Protein AF-A0A8T4YUZ5-F1 (afdb_monomer_lite)

Radius of gyration: 29.68 Å; chains: 1; bounding box: 62×57×92 Å

Foldseek 3Di:
DLVLCQQLQDQLFLNVQVLVVLLLVLQVCLVVVDPPVSVVSNVVSVVSVVVSNVSNLVSVLCCCVPPNADDDPVCPPDDDDDPVVVVVVVVVSVVRNCCSLCVVVCCVPPVQVVCCVPPVDGFDADPQGTDDPVDTDRSNVVNCVVVVVVVVVVVCVVVVPPPPPPPPPPPPQDPPVPPPDDDPDDSVVPDPDSCVSCVVVCVVCVVVVVCVVVVNCVVVVVVVVVVVVVVVVVVVVLPPVDPVSVVVVVVVVVVVVVVVVVD

Secondary structure (DSSP, 8-state):
-HHHHHHHT-TTSHHHHHHHHHHHHHHHHHHHH-TTHHHHHHHHHHHHHHHHHHHHHHHHHHHHHHHSSPPPGGGTTPPPPPHHHHHHHHHHHHHHHHHHH-HHHHIIIIIHHHHHHHH-PPPEEETTEEE-SS-EE-HHHHHHHHHHHHHHHHHHHHHH--------S-TT----TT--STTS--TTTSS--HHHHHHHHHHHTHHHHHHHHTTTTHHHHHHHHHHHHHHHHHHHHH----HHHHHHHHHHHHHHHHHHHH-

Sequence (263 aa):
FIGSFSLAGVPPFNGFASKLIIYEASLEKGVAVGWPMGGIYVLYCILAMFGSAVSLATMMKVMNSAFFGRLPDRLGTVKDVPATMYTPLLALSVACIILGVAPQLAIDHFVGPAAQIVVGGAIQTTIFGVVTSIGFYQATMIATLIFMPLILGVVIYQKVGMWRASTAEPKYGVFVGGEIERPYVDIGEVKADMRSFTFAAAQMFDRYYQFMWRGGLDRIYRRLASCFAAATGHVRRAHIGVINIYSVWVVLGAVILMILAVI

pLDDT: mean 83.83, std 11.87, range [46.19, 95.94]

Structure (mmCIF, N/CA/C/O backbone):
data_AF-A0A8T4YUZ5-F1
#
_entry.id   AF-A0A8T4YUZ5-F1
#
loop_
_atom_site.group_PDB
_atom_site.id
_atom_site.type_symbol
_atom_site.label_atom_id
_atom_site.label_alt_id
_atom_site.label_comp_id
_atom_site.label_asym_id
_atom_site.label_entity_id
_atom_site.label_seq_id
_atom_site.pdbx_PDB_ins_code
_atom_site.Cartn_x
_atom_site.Cartn_y
_atom_site.Cartn_z
_atom_site.occupancy
_atom_site.B_iso_or_equiv
_atom_site.auth_seq_id
_atom_site.auth_comp_id
_atom_site.auth_asym_id
_atom_site.auth_atom_id
_atom_site.pdbx_PDB_model_num
ATOM 1 N N . PHE A 1 1 ? -13.415 1.157 6.086 1.00 88.06 1 PHE A N 1
ATOM 2 C CA . PHE A 1 1 ? -12.397 1.061 7.155 1.00 88.06 1 PHE A CA 1
ATOM 3 C C . PHE A 1 1 ? -11.331 0.012 6.860 1.00 88.06 1 PHE A C 1
ATOM 5 O O . PHE A 1 1 ? -10.198 0.415 6.652 1.00 88.06 1 PHE A O 1
ATOM 12 N N . ILE A 1 2 ? -11.661 -1.287 6.759 1.00 92.56 2 ILE A N 1
ATOM 13 C CA . ILE A 1 2 ? -10.668 -2.362 6.518 1.00 92.56 2 ILE A CA 1
ATOM 14 C C . ILE A 1 2 ? -9.775 -2.080 5.299 1.00 92.56 2 ILE A C 1
ATOM 16 O O . ILE A 1 2 ? -8.556 -2.075 5.429 1.00 92.56 2 ILE A O 1
ATOM 20 N N . GLY A 1 3 ? -10.363 -1.741 4.146 1.00 91.19 3 GLY A N 1
ATOM 21 C CA . GLY A 1 3 ? -9.589 -1.381 2.949 1.00 91.19 3 GLY A CA 1
ATOM 22 C C . GLY A 1 3 ? -8.666 -0.170 3.150 1.00 91.19 3 GLY A C 1
ATOM 23 O O . GLY A 1 3 ? -7.524 -0.184 2.705 1.00 91.19 3 GLY A O 1
ATOM 24 N N . SER A 1 4 ? -9.116 0.850 3.884 1.00 92.00 4 SER A N 1
ATOM 25 C CA . SER A 1 4 ? -8.303 2.032 4.198 1.00 92.00 4 SER A CA 1
ATOM 26 C C . SER A 1 4 ? -7.120 1.689 5.108 1.00 92.00 4 SER A C 1
ATOM 28 O O . SER A 1 4 ? -6.025 2.191 4.882 1.00 92.00 4 SER A O 1
ATOM 30 N N . PHE A 1 5 ? -7.306 0.807 6.098 1.00 92.12 5 PHE A N 1
ATOM 31 C CA . PHE A 1 5 ? -6.223 0.339 6.972 1.00 92.12 5 PHE A CA 1
ATOM 32 C C . PHE A 1 5 ? -5.251 -0.605 6.262 1.00 92.12 5 PHE A C 1
ATOM 34 O O . PHE A 1 5 ? -4.043 -0.511 6.478 1.00 92.12 5 PHE A O 1
ATOM 41 N N . SER A 1 6 ? -5.759 -1.457 5.371 1.00 94.19 6 SER A N 1
ATOM 42 C CA . SER A 1 6 ? -4.939 -2.257 4.464 1.00 94.19 6 SER A CA 1
ATOM 43 C C . SER A 1 6 ? -4.054 -1.355 3.599 1.00 94.19 6 SER A C 1
ATOM 45 O O . SER A 1 6 ? -2.835 -1.493 3.636 1.00 94.19 6 SER A O 1
ATOM 47 N N . LEU A 1 7 ? -4.622 -0.348 2.926 1.00 92.88 7 LEU A N 1
ATOM 48 C CA . LEU A 1 7 ? -3.854 0.558 2.069 1.00 92.88 7 LEU A CA 1
ATOM 49 C C . LEU A 1 7 ? -2.883 1.460 2.852 1.00 92.88 7 LEU A C 1
ATOM 51 O O . LEU A 1 7 ? -1.749 1.691 2.421 1.00 92.88 7 LEU A O 1
ATOM 55 N N . ALA A 1 8 ? -3.296 1.954 4.023 1.00 91.44 8 ALA A N 1
ATOM 56 C CA . ALA A 1 8 ? -2.421 2.706 4.921 1.00 91.44 8 ALA A CA 1
ATOM 57 C C . ALA A 1 8 ? -1.240 1.847 5.408 1.00 91.44 8 ALA A C 1
ATOM 59 O O . ALA A 1 8 ? -0.140 2.366 5.581 1.00 91.44 8 ALA A O 1
ATOM 60 N N . GLY A 1 9 ? -1.419 0.527 5.499 1.00 88.56 9 GLY A N 1
ATOM 61 C CA . GLY A 1 9 ? -0.404 -0.413 5.959 1.00 88.56 9 GLY A CA 1
ATOM 62 C C . GLY A 1 9 ? -0.365 -0.478 7.479 1.00 88.56 9 GLY A C 1
ATOM 63 O O . GLY A 1 9 ? 0.655 -0.175 8.080 1.00 88.56 9 GLY A O 1
ATOM 64 N N . VAL A 1 10 ? -1.482 -0.840 8.109 1.00 90.69 10 VAL A N 1
ATOM 65 C CA . VAL A 1 10 ? -1.529 -1.097 9.558 1.00 90.69 10 VAL A CA 1
ATOM 66 C C . VAL A 1 10 ? -1.158 -2.574 9.817 1.00 90.69 10 VAL A C 1
ATOM 68 O O . VAL A 1 10 ? -1.639 -3.430 9.069 1.00 90.69 10 VAL A O 1
ATOM 71 N N . PRO A 1 11 ? -0.354 -2.909 10.852 1.00 84.56 11 PRO A N 1
ATOM 72 C CA . PRO A 1 11 ? 0.251 -4.237 11.045 1.00 84.56 11 PRO A CA 1
ATOM 73 C C . PRO A 1 11 ? -0.621 -5.508 10.972 1.00 84.56 11 PRO A C 1
ATOM 75 O O . PRO A 1 11 ? -0.062 -6.532 10.594 1.00 84.56 11 PRO A O 1
ATOM 78 N N . PRO A 1 12 ? -1.937 -5.520 11.279 1.00 89.94 12 PRO A N 1
ATOM 79 C CA . PRO A 1 12 ? -2.760 -6.721 11.125 1.00 89.94 12 PRO A CA 1
ATOM 80 C C . PRO A 1 12 ? -3.356 -6.897 9.714 1.00 89.94 12 PRO A C 1
ATOM 82 O O . PRO A 1 12 ? -4.127 -7.829 9.494 1.00 89.94 12 PRO A O 1
ATOM 85 N N . PHE A 1 13 ? -3.050 -6.011 8.758 1.00 93.88 13 PHE A N 1
ATOM 86 C CA . PHE A 1 13 ? -3.571 -6.069 7.389 1.00 93.88 13 PHE A CA 1
ATOM 87 C C . PHE A 1 13 ? -2.465 -6.337 6.363 1.00 93.88 13 PHE A C 1
ATOM 89 O O . PHE A 1 13 ? -1.322 -5.908 6.512 1.00 93.88 13 PHE A O 1
ATOM 96 N N . ASN A 1 14 ? -2.839 -6.987 5.260 1.00 93.44 14 ASN A N 1
ATOM 97 C CA . ASN A 1 14 ? -1.933 -7.406 4.182 1.00 93.44 14 ASN A CA 1
ATOM 98 C C . ASN A 1 14 ? -1.032 -6.297 3.595 1.00 93.44 14 ASN A C 1
ATOM 100 O O . ASN A 1 14 ? 0.102 -6.566 3.189 1.00 93.44 14 ASN A O 1
ATOM 104 N N . GLY A 1 15 ? -1.500 -5.047 3.548 1.00 91.50 15 GLY A N 1
ATOM 105 C CA . GLY A 1 15 ? -0.714 -3.943 3.001 1.00 91.50 15 GLY A CA 1
ATOM 106 C C . GLY A 1 15 ? 0.483 -3.543 3.866 1.00 91.50 15 GLY A C 1
ATOM 107 O O . GLY A 1 15 ? 1.436 -2.982 3.330 1.00 91.50 15 GLY A O 1
ATOM 108 N N . PHE A 1 16 ? 0.495 -3.865 5.167 1.00 92.31 16 PHE A N 1
ATOM 109 C CA . PHE A 1 16 ? 1.689 -3.676 5.995 1.00 92.31 16 PHE A CA 1
ATOM 110 C C . PHE A 1 16 ? 2.780 -4.681 5.627 1.00 92.31 16 PHE A C 1
ATOM 112 O O . PHE A 1 16 ? 3.892 -4.269 5.306 1.00 92.31 16 PHE A O 1
ATOM 119 N N . ALA A 1 17 ? 2.439 -5.975 5.584 1.00 90.75 17 ALA A N 1
ATOM 120 C CA . ALA A 1 17 ? 3.370 -7.036 5.201 1.00 90.75 17 ALA A CA 1
ATOM 121 C C . ALA A 1 17 ? 3.988 -6.772 3.817 1.00 90.75 17 ALA A C 1
ATOM 123 O O . ALA A 1 17 ? 5.198 -6.866 3.642 1.00 90.75 17 ALA A O 1
ATOM 124 N N . SER A 1 18 ? 3.167 -6.338 2.855 1.00 91.19 18 SER A N 1
ATOM 125 C CA . SER A 1 18 ? 3.625 -6.021 1.495 1.00 91.19 18 SER A CA 1
ATOM 126 C C . SER A 1 18 ? 4.649 -4.879 1.469 1.00 91.19 18 SER A C 1
ATOM 128 O O . SER A 1 18 ? 5.680 -4.983 0.809 1.00 91.19 18 SER A O 1
ATOM 130 N N . LYS A 1 19 ? 4.394 -3.786 2.201 1.00 92.62 19 LYS A N 1
ATOM 131 C CA . LYS A 1 19 ? 5.320 -2.643 2.273 1.00 92.62 19 LYS A CA 1
ATOM 132 C C . LYS A 1 19 ? 6.607 -2.996 3.011 1.00 92.62 19 LYS A C 1
ATOM 134 O O . LYS A 1 19 ? 7.675 -2.578 2.581 1.00 92.62 19 LYS A O 1
ATOM 139 N N . LEU A 1 20 ? 6.504 -3.776 4.085 1.00 91.25 20 LEU A N 1
ATOM 140 C CA . LEU A 1 20 ? 7.653 -4.221 4.868 1.00 91.25 20 LEU A CA 1
ATOM 141 C C . LEU A 1 20 ? 8.607 -5.063 4.013 1.00 91.25 20 LEU A C 1
ATOM 143 O O . LEU A 1 20 ? 9.794 -4.755 3.971 1.00 91.25 20 LEU A O 1
ATOM 147 N N . ILE A 1 21 ? 8.085 -6.021 3.239 1.00 89.62 21 ILE A N 1
ATOM 148 C CA . ILE A 1 21 ? 8.894 -6.825 2.307 1.00 89.62 21 ILE A CA 1
ATOM 149 C C . ILE A 1 21 ? 9.588 -5.936 1.264 1.00 89.62 21 ILE A C 1
ATOM 151 O O . ILE A 1 21 ? 10.750 -6.164 0.940 1.00 89.62 21 ILE A O 1
ATOM 155 N N . ILE A 1 22 ? 8.920 -4.890 0.759 1.00 91.25 22 ILE A N 1
ATOM 156 C CA . ILE A 1 22 ? 9.538 -3.936 -0.179 1.00 91.25 22 ILE A CA 1
ATOM 157 C C . ILE A 1 22 ? 10.696 -3.177 0.486 1.00 91.25 22 ILE A C 1
ATOM 159 O O . ILE A 1 22 ? 11.738 -2.985 -0.147 1.00 91.25 22 ILE A O 1
ATOM 163 N N . TYR A 1 23 ? 10.539 -2.741 1.738 1.00 92.19 23 TYR A N 1
ATOM 164 C CA . TYR A 1 23 ? 11.602 -2.048 2.472 1.00 92.19 23 TYR A CA 1
ATOM 165 C C . TYR A 1 23 ? 12.796 -2.966 2.719 1.00 92.19 23 TYR A C 1
ATOM 167 O O . TYR A 1 23 ? 13.925 -2.590 2.412 1.00 92.19 23 TYR A O 1
ATOM 175 N N . GLU A 1 24 ? 12.545 -4.185 3.194 1.00 90.06 24 GLU A N 1
ATOM 176 C CA . GLU A 1 24 ? 13.592 -5.176 3.441 1.00 90.06 24 GLU A CA 1
ATOM 177 C C . GLU A 1 24 ? 14.330 -5.538 2.151 1.00 90.06 24 GLU A C 1
ATOM 179 O O . GLU A 1 24 ? 15.553 -5.461 2.119 1.00 90.06 24 GLU A O 1
ATOM 184 N N . ALA A 1 25 ? 13.617 -5.799 1.051 1.00 89.19 25 ALA A N 1
ATOM 185 C CA . ALA A 1 25 ? 14.237 -6.090 -0.243 1.00 89.19 25 ALA A CA 1
ATOM 186 C C . ALA A 1 25 ? 15.096 -4.924 -0.768 1.00 89.19 25 ALA A C 1
ATOM 188 O O . ALA A 1 25 ? 16.167 -5.135 -1.343 1.00 89.19 25 ALA A O 1
ATOM 189 N N . SER A 1 26 ? 14.644 -3.682 -0.561 1.00 90.69 26 SER A N 1
ATOM 190 C CA . SER A 1 26 ? 15.390 -2.483 -0.962 1.00 90.69 26 SER A CA 1
ATOM 191 C C . SER A 1 26 ? 16.671 -2.330 -0.143 1.00 90.69 26 SER A C 1
ATOM 193 O O . SER A 1 26 ? 17.734 -2.054 -0.696 1.00 90.69 26 SER A O 1
ATOM 195 N N . LEU A 1 27 ? 16.593 -2.548 1.170 1.00 90.88 27 LEU A N 1
ATOM 196 C CA . LEU A 1 27 ? 17.754 -2.488 2.054 1.00 90.88 27 LEU A CA 1
ATOM 197 C C . LEU A 1 27 ? 18.728 -3.640 1.791 1.00 90.88 27 LEU A C 1
ATOM 199 O O . LEU A 1 27 ? 19.931 -3.405 1.753 1.00 90.88 27 LEU A O 1
ATOM 203 N N . GLU A 1 28 ? 18.232 -4.849 1.524 1.00 89.19 28 GLU A N 1
ATOM 204 C CA . GLU A 1 28 ? 19.052 -6.028 1.218 1.00 89.19 28 GLU A CA 1
ATOM 205 C C . GLU A 1 28 ? 19.894 -5.800 -0.027 1.00 89.19 28 GLU A C 1
ATOM 207 O O . GLU A 1 28 ? 21.112 -5.981 -0.003 1.00 89.19 28 GLU A O 1
ATOM 212 N N . LYS A 1 29 ? 19.270 -5.310 -1.102 1.00 88.06 29 LYS A N 1
ATOM 213 C CA . LYS A 1 29 ? 19.999 -4.939 -2.317 1.00 88.06 29 LYS A CA 1
ATOM 214 C C . LYS A 1 29 ? 20.932 -3.755 -2.088 1.00 88.06 29 LYS A C 1
ATOM 216 O O . LYS A 1 29 ? 22.042 -3.762 -2.615 1.00 88.06 29 LYS A O 1
ATOM 221 N N . GLY A 1 30 ? 20.526 -2.778 -1.279 1.00 88.88 30 GLY A N 1
ATOM 222 C CA . GLY A 1 30 ? 21.373 -1.644 -0.911 1.00 88.88 30 GLY A CA 1
ATOM 223 C C . GLY A 1 30 ? 22.670 -2.065 -0.219 1.00 88.88 30 GLY A C 1
ATOM 224 O O . GLY A 1 30 ? 23.744 -1.602 -0.600 1.00 88.88 30 GLY A O 1
ATOM 225 N N . VAL A 1 31 ? 22.582 -2.979 0.748 1.00 87.19 31 VAL A N 1
ATOM 226 C CA . VAL A 1 31 ? 23.741 -3.507 1.482 1.00 87.19 31 VAL A CA 1
ATOM 227 C C . VAL A 1 31 ? 24.579 -4.435 0.602 1.00 87.19 31 VAL A C 1
ATOM 229 O O . VAL A 1 31 ? 25.799 -4.302 0.581 1.00 87.19 31 VAL A O 1
ATOM 232 N N . ALA A 1 32 ? 23.947 -5.330 -0.165 1.00 86.88 32 ALA A N 1
ATOM 233 C CA . ALA A 1 32 ? 24.651 -6.308 -0.996 1.00 86.88 32 ALA A CA 1
ATOM 234 C C . ALA A 1 32 ? 25.486 -5.672 -2.121 1.00 86.88 32 ALA A C 1
ATOM 236 O O . ALA A 1 32 ? 26.544 -6.188 -2.471 1.00 86.88 32 ALA A O 1
ATOM 237 N N . VAL A 1 33 ? 25.013 -4.565 -2.703 1.00 87.12 33 VAL A N 1
ATOM 238 C CA . VAL A 1 33 ? 25.692 -3.891 -3.823 1.00 87.12 33 VAL A CA 1
ATOM 239 C C . VAL A 1 33 ? 26.819 -2.959 -3.344 1.00 87.12 33 VAL A C 1
ATOM 241 O O . VAL A 1 33 ? 27.756 -2.699 -4.097 1.00 87.12 33 VAL A O 1
ATOM 244 N N . GLY A 1 34 ? 26.766 -2.471 -2.099 1.00 83.00 34 GLY A N 1
ATOM 245 C CA . GLY A 1 34 ? 27.770 -1.557 -1.545 1.00 83.00 34 GLY A CA 1
ATOM 246 C C . GLY A 1 34 ? 27.753 -0.148 -2.162 1.00 83.00 34 GLY A C 1
ATOM 247 O O . GLY A 1 34 ? 26.989 0.165 -3.079 1.00 83.00 34 GLY A O 1
ATOM 248 N N . TRP A 1 35 ? 28.579 0.760 -1.635 1.00 76.69 35 TRP A N 1
ATOM 249 C CA . TRP A 1 35 ? 28.674 2.137 -2.143 1.00 76.69 35 TRP A CA 1
ATOM 250 C C . TRP A 1 35 ? 29.391 2.173 -3.507 1.00 76.69 35 TRP A C 1
ATOM 252 O O . TRP A 1 35 ? 30.434 1.528 -3.625 1.00 76.69 35 TRP A O 1
ATOM 262 N N . PRO A 1 36 ? 28.910 2.918 -4.535 1.00 80.94 36 PRO A N 1
ATOM 263 C CA . PRO A 1 36 ? 27.867 3.961 -4.523 1.00 80.94 36 PRO A CA 1
ATOM 264 C C . PRO A 1 36 ? 26.466 3.529 -4.993 1.00 80.94 36 PRO A C 1
ATOM 266 O O . PRO A 1 36 ? 25.482 4.208 -4.705 1.00 80.94 36 PRO A O 1
ATOM 269 N N . MET A 1 37 ? 26.346 2.404 -5.698 1.00 83.25 37 MET A N 1
ATOM 270 C CA . MET A 1 37 ? 25.073 1.938 -6.270 1.00 83.25 37 MET A CA 1
ATOM 271 C C . MET A 1 37 ? 24.055 1.525 -5.190 1.00 83.25 37 MET A C 1
ATOM 273 O O . MET A 1 37 ? 22.855 1.731 -5.360 1.00 83.25 37 MET A O 1
ATOM 277 N N . GLY A 1 38 ? 24.520 1.034 -4.037 1.00 87.31 38 GLY A N 1
ATOM 278 C CA . GLY A 1 38 ? 23.690 0.711 -2.875 1.00 87.31 38 GLY A CA 1
ATOM 279 C C . GLY A 1 38 ? 22.931 1.912 -2.302 1.00 87.31 38 GLY A C 1
ATOM 280 O O . GLY A 1 38 ? 21.794 1.774 -1.848 1.00 87.31 38 GLY A O 1
ATOM 281 N N . GLY A 1 39 ? 23.503 3.119 -2.408 1.00 89.12 39 GLY A N 1
ATOM 282 C CA . GLY A 1 39 ? 22.862 4.355 -1.950 1.00 89.12 39 GLY A CA 1
ATOM 283 C C . GLY A 1 39 ? 21.550 4.663 -2.680 1.00 89.12 39 GLY A C 1
ATOM 284 O O . GLY A 1 39 ? 20.626 5.207 -2.079 1.00 89.12 39 GLY A O 1
ATOM 285 N N . ILE A 1 40 ? 21.427 4.250 -3.946 1.00 91.81 40 ILE A N 1
ATOM 286 C CA . ILE A 1 40 ? 20.206 4.429 -4.746 1.00 91.81 40 ILE A CA 1
ATOM 287 C C . ILE A 1 40 ? 19.068 3.562 -4.191 1.00 91.81 40 ILE A C 1
ATOM 289 O O . ILE A 1 40 ? 17.934 4.028 -4.086 1.00 91.81 40 ILE A O 1
ATOM 293 N N . TYR A 1 41 ? 19.363 2.326 -3.781 1.00 91.62 41 TYR A N 1
ATOM 294 C CA . TYR A 1 41 ? 18.366 1.429 -3.189 1.00 91.62 41 TYR A CA 1
ATOM 295 C C . TYR A 1 41 ? 17.916 1.896 -1.801 1.00 91.62 41 TYR A C 1
ATOM 297 O O . TYR A 1 41 ? 16.730 1.829 -1.478 1.00 91.62 41 TYR A O 1
ATOM 305 N N . VAL A 1 42 ? 18.833 2.448 -1.000 1.00 90.62 42 VAL A N 1
ATOM 306 C CA . VAL A 1 42 ? 18.481 3.082 0.280 1.00 90.62 42 VAL A CA 1
ATOM 307 C C . VAL A 1 42 ? 17.594 4.309 0.048 1.00 90.62 42 VAL A C 1
ATOM 309 O O . VAL A 1 42 ? 16.575 4.464 0.721 1.00 90.62 42 VAL A O 1
ATOM 312 N N . LEU A 1 43 ? 17.913 5.148 -0.944 1.00 93.12 43 LEU A N 1
ATOM 313 C CA . LEU A 1 43 ? 17.065 6.280 -1.326 1.00 93.12 43 LEU A CA 1
ATOM 314 C C . LEU A 1 43 ? 15.669 5.816 -1.766 1.00 93.12 43 LEU A C 1
ATOM 316 O O . LEU A 1 43 ? 14.673 6.410 -1.358 1.00 93.12 43 LEU A O 1
ATOM 320 N N . TYR A 1 44 ? 15.580 4.735 -2.544 1.00 93.38 44 TYR A N 1
ATOM 321 C CA . TYR A 1 44 ? 14.299 4.136 -2.915 1.00 93.38 44 TYR A CA 1
ATOM 322 C C . TYR A 1 44 ? 13.504 3.679 -1.684 1.00 93.38 44 TYR A C 1
ATOM 324 O O . TYR A 1 44 ? 12.315 3.976 -1.594 1.00 93.38 44 TYR A O 1
ATOM 332 N N . CYS A 1 45 ? 14.150 3.048 -0.696 1.00 94.25 45 CYS A N 1
ATOM 333 C CA . CYS A 1 45 ? 13.501 2.679 0.564 1.00 94.25 45 CYS A CA 1
ATOM 334 C C . CYS A 1 45 ? 12.932 3.907 1.295 1.00 94.25 45 CYS A C 1
ATOM 336 O O . CYS A 1 45 ? 11.782 3.889 1.731 1.00 94.25 45 CYS A O 1
ATOM 338 N N . ILE A 1 46 ? 13.699 4.999 1.377 1.00 94.62 46 ILE A N 1
ATOM 339 C CA . ILE A 1 46 ? 13.252 6.257 1.999 1.00 94.62 46 ILE A CA 1
ATOM 340 C C . ILE A 1 46 ? 12.032 6.823 1.261 1.00 94.62 46 ILE A C 1
ATOM 342 O O . ILE A 1 46 ? 11.038 7.192 1.891 1.00 94.62 46 ILE A O 1
ATOM 346 N N . LEU A 1 47 ? 12.074 6.858 -0.073 1.00 95.00 47 LEU A N 1
ATOM 347 C CA . LEU A 1 47 ? 10.952 7.315 -0.894 1.00 95.00 47 LEU A CA 1
ATOM 348 C C . LEU A 1 47 ? 9.719 6.416 -0.729 1.00 95.00 47 LEU A C 1
ATOM 350 O O . LEU A 1 47 ? 8.600 6.924 -0.655 1.00 95.00 47 LEU A O 1
ATOM 354 N N . ALA A 1 48 ? 9.908 5.102 -0.617 1.00 94.06 48 ALA A N 1
ATOM 355 C CA . ALA A 1 48 ? 8.829 4.151 -0.385 1.00 94.06 48 ALA A CA 1
ATOM 356 C C . ALA A 1 48 ? 8.178 4.357 0.997 1.00 94.06 48 ALA A C 1
ATOM 358 O O . ALA A 1 48 ? 6.948 4.405 1.098 1.00 94.06 48 ALA A O 1
ATOM 359 N N . MET A 1 49 ? 8.977 4.568 2.050 1.00 94.12 49 MET A N 1
ATOM 360 C CA . MET A 1 49 ? 8.476 4.900 3.392 1.00 94.12 49 MET A CA 1
ATOM 361 C C . MET A 1 49 ? 7.705 6.224 3.396 1.00 94.12 49 MET A C 1
ATOM 363 O O . MET A 1 49 ? 6.609 6.302 3.958 1.00 94.12 49 MET A O 1
ATOM 367 N N . PHE A 1 50 ? 8.230 7.246 2.714 1.00 93.62 50 PHE A N 1
ATOM 368 C CA . PHE A 1 50 ? 7.536 8.519 2.539 1.00 93.62 50 PHE A CA 1
ATOM 369 C C . PHE A 1 50 ? 6.198 8.339 1.807 1.00 93.62 50 PHE A C 1
ATOM 371 O O . PHE A 1 50 ? 5.165 8.820 2.273 1.00 93.62 50 PHE A O 1
ATOM 378 N N . GLY A 1 51 ? 6.179 7.573 0.713 1.00 92.38 51 GLY A N 1
ATOM 379 C CA . GLY A 1 51 ? 4.957 7.233 -0.018 1.00 92.38 51 GLY A CA 1
ATOM 380 C C . GLY A 1 51 ? 3.922 6.511 0.852 1.00 92.38 51 GLY A C 1
ATOM 381 O O . GLY A 1 51 ? 2.721 6.776 0.745 1.00 92.38 51 GLY A O 1
ATOM 382 N N . SER A 1 52 ? 4.363 5.656 1.777 1.00 93.25 52 SER A N 1
ATOM 383 C CA . SER A 1 52 ? 3.470 5.021 2.747 1.00 93.25 52 SER A CA 1
ATOM 384 C C . SER A 1 52 ? 2.863 6.018 3.735 1.00 93.25 52 SER A C 1
ATOM 386 O O . SER A 1 52 ? 1.660 5.949 3.993 1.00 93.25 52 SER A O 1
ATOM 388 N N . ALA A 1 53 ? 3.649 6.969 4.248 1.00 91.44 53 ALA A N 1
ATOM 389 C CA . ALA A 1 53 ? 3.145 8.024 5.129 1.00 91.44 53 ALA A CA 1
ATOM 390 C C . ALA A 1 53 ? 2.119 8.921 4.412 1.00 91.44 53 ALA A C 1
ATOM 392 O O . ALA A 1 53 ? 1.048 9.202 4.954 1.00 91.44 53 ALA A O 1
ATOM 393 N N . VAL A 1 54 ? 2.393 9.294 3.157 1.00 90.25 54 VAL A N 1
ATOM 394 C CA . VAL A 1 54 ? 1.440 10.029 2.310 1.00 90.25 54 VAL A CA 1
ATOM 395 C C . VAL A 1 54 ? 0.162 9.215 2.099 1.00 90.25 54 VAL A C 1
ATOM 397 O O . VAL A 1 54 ? -0.938 9.745 2.254 1.00 90.25 54 VAL A O 1
ATOM 400 N N . SER A 1 55 ? 0.278 7.914 1.817 1.00 91.31 55 SER A N 1
ATOM 401 C CA . SER A 1 55 ? -0.881 7.025 1.650 1.00 91.31 55 SER A CA 1
ATOM 402 C C . SER A 1 55 ? -1.762 7.010 2.902 1.00 91.31 55 SER A C 1
ATOM 404 O O . SER A 1 55 ? -2.976 7.182 2.800 1.00 91.31 55 SER A O 1
ATOM 406 N N . LEU A 1 56 ? -1.160 6.897 4.089 1.00 91.44 56 LEU A N 1
ATOM 407 C CA . LEU A 1 56 ? -1.875 6.978 5.362 1.00 91.44 56 LEU A CA 1
ATOM 408 C C . LEU A 1 56 ? -2.599 8.324 5.516 1.00 91.44 56 LEU A C 1
ATOM 410 O O . LEU A 1 56 ? -3.794 8.337 5.811 1.00 91.44 56 LEU A O 1
ATOM 414 N N . ALA A 1 57 ? -1.923 9.443 5.243 1.00 89.00 57 ALA A N 1
ATOM 415 C CA . ALA A 1 57 ? -2.523 10.774 5.327 1.00 89.00 57 ALA A CA 1
ATOM 416 C C . ALA A 1 57 ? -3.727 10.934 4.379 1.00 89.00 57 ALA A C 1
ATOM 418 O O . ALA A 1 57 ? -4.776 11.449 4.776 1.00 89.00 57 ALA A O 1
ATOM 419 N N . THR A 1 58 ? -3.624 10.439 3.139 1.00 88.38 58 THR A N 1
ATOM 420 C CA . THR A 1 58 ? -4.752 10.473 2.193 1.00 88.38 58 THR A CA 1
ATOM 421 C C . THR A 1 58 ? -5.924 9.612 2.657 1.00 88.38 58 THR A C 1
ATOM 423 O O . THR A 1 58 ? -7.070 10.045 2.550 1.00 88.38 58 THR A O 1
ATOM 426 N N . MET A 1 59 ? -5.666 8.433 3.232 1.00 90.94 59 MET A N 1
ATOM 427 C CA . MET A 1 59 ? -6.724 7.570 3.756 1.00 90.94 59 MET A CA 1
ATOM 428 C C . MET A 1 59 ? -7.409 8.177 4.977 1.00 90.94 59 MET A C 1
ATOM 430 O O . MET A 1 59 ? -8.635 8.130 5.054 1.00 90.94 59 MET A O 1
ATOM 434 N N . MET A 1 60 ? -6.662 8.818 5.882 1.00 87.69 60 MET A N 1
ATOM 435 C CA . MET A 1 60 ? -7.246 9.572 6.997 1.00 87.69 60 MET A CA 1
ATOM 436 C C . MET A 1 60 ? -8.154 10.697 6.496 1.00 87.69 60 MET A C 1
ATOM 438 O O . MET A 1 60 ? -9.280 10.834 6.972 1.00 87.69 60 MET A O 1
ATOM 442 N N . LYS A 1 61 ? -7.703 11.454 5.486 1.00 86.06 61 LYS A N 1
ATOM 443 C CA . LYS A 1 61 ? -8.505 12.508 4.855 1.00 86.06 61 LYS A CA 1
ATOM 444 C C . LYS A 1 61 ? -9.801 11.954 4.259 1.00 86.06 61 LYS A C 1
ATOM 446 O O . LYS A 1 61 ? -10.866 12.517 4.500 1.00 86.06 61 LYS A O 1
ATOM 451 N N . VAL A 1 62 ? -9.720 10.869 3.487 1.00 87.81 62 VAL A N 1
ATOM 452 C CA . VAL A 1 62 ? -10.892 10.235 2.859 1.00 87.81 62 VAL A CA 1
ATOM 453 C C . VAL A 1 62 ? -11.854 9.716 3.920 1.00 87.81 62 VAL A C 1
ATOM 455 O O . VAL A 1 62 ? -13.051 9.963 3.825 1.00 87.81 62 VAL A O 1
ATOM 458 N N . MET A 1 63 ? -11.343 9.048 4.955 1.00 88.44 63 MET A N 1
ATOM 459 C CA . MET A 1 63 ? -12.165 8.540 6.047 1.00 88.44 63 MET A CA 1
ATOM 460 C C . MET A 1 63 ? -12.902 9.673 6.760 1.00 88.44 63 MET A C 1
ATOM 462 O O . MET A 1 63 ? -14.126 9.609 6.864 1.00 88.44 63 MET A O 1
ATOM 466 N N . ASN A 1 64 ? -12.179 10.719 7.178 1.00 83.75 64 ASN A N 1
ATOM 467 C CA . ASN A 1 64 ? -12.758 11.879 7.856 1.00 83.75 64 ASN A CA 1
ATOM 468 C C . ASN A 1 64 ? -13.797 12.594 6.986 1.00 83.75 64 ASN A C 1
ATOM 470 O O . ASN A 1 64 ? -14.867 12.937 7.464 1.00 83.75 64 ASN A O 1
ATOM 474 N N . SER A 1 65 ? -13.504 12.773 5.698 1.00 82.88 65 SER A N 1
ATOM 475 C CA . SER A 1 65 ? -14.395 13.483 4.782 1.00 82.88 65 SER A CA 1
ATOM 476 C C . SER A 1 65 ? -15.646 12.695 4.389 1.00 82.88 65 SER A C 1
ATOM 478 O O . SER A 1 65 ? -16.653 13.321 4.065 1.00 82.88 65 SER A O 1
ATOM 480 N N . ALA A 1 66 ? -15.575 11.364 4.318 1.00 84.69 66 ALA A N 1
ATOM 481 C CA . ALA A 1 66 ? -16.672 10.542 3.810 1.00 84.69 66 ALA A CA 1
ATOM 482 C C . ALA A 1 66 ? -17.588 10.003 4.915 1.00 84.69 66 ALA A C 1
ATOM 484 O O . ALA A 1 66 ? -18.794 9.908 4.702 1.00 84.69 66 ALA A O 1
ATOM 485 N N . PHE A 1 67 ? -17.029 9.623 6.070 1.00 84.19 67 PHE A N 1
ATOM 486 C CA . PHE A 1 67 ? -17.766 8.898 7.115 1.00 84.19 67 PHE A CA 1
ATOM 487 C C . PHE A 1 67 ? -17.948 9.683 8.412 1.00 84.19 67 PHE A C 1
ATOM 489 O O . PHE A 1 67 ? -18.866 9.380 9.171 1.00 84.19 67 PHE A O 1
ATOM 496 N N . PHE A 1 68 ? -17.084 10.658 8.693 1.00 78.56 68 PHE A N 1
ATOM 497 C CA . PHE A 1 68 ? -17.172 11.451 9.914 1.00 78.56 68 PHE A CA 1
ATOM 498 C C . PHE A 1 68 ? -17.845 12.800 9.632 1.00 78.56 68 PHE A C 1
ATOM 500 O O . PHE A 1 68 ? -17.751 13.355 8.540 1.00 78.56 68 PHE A O 1
ATOM 507 N N . GLY A 1 69 ? -18.555 13.328 10.630 1.00 72.69 69 GLY A N 1
ATOM 508 C CA . GLY A 1 69 ? -19.301 14.583 10.525 1.00 72.69 69 GLY A CA 1
ATOM 509 C C . GLY A 1 69 ? -20.818 14.397 10.576 1.00 72.69 69 GLY A C 1
ATOM 510 O O . GLY A 1 69 ? -21.330 13.328 10.898 1.00 72.69 69 GLY A O 1
ATOM 511 N N . ARG A 1 70 ? -21.552 15.483 10.304 1.00 69.81 70 ARG A N 1
ATOM 512 C CA . ARG A 1 70 ? -23.024 15.474 10.295 1.00 69.81 70 ARG A CA 1
ATOM 513 C C . ARG A 1 70 ? -23.514 14.995 8.934 1.00 69.81 70 ARG A C 1
ATOM 515 O O . ARG A 1 70 ? -23.035 15.501 7.920 1.00 69.81 70 ARG A O 1
ATOM 522 N N . LEU A 1 71 ? -24.490 14.090 8.931 1.00 74.88 71 LEU A N 1
ATOM 523 C CA . LEU A 1 71 ? -25.168 13.659 7.714 1.00 74.88 71 LEU A CA 1
ATOM 524 C C . LEU A 1 71 ? -25.808 14.884 7.028 1.00 74.88 71 LEU A C 1
ATOM 526 O O . LEU A 1 71 ? -26.612 15.565 7.665 1.00 74.88 71 LEU A O 1
ATOM 530 N N . PRO A 1 72 ? -25.449 15.201 5.771 1.00 75.50 72 PRO A N 1
ATOM 531 C CA . PRO A 1 72 ? -26.111 16.250 5.001 1.00 75.50 72 PRO A CA 1
ATOM 532 C C . PRO A 1 72 ? -27.607 15.957 4.865 1.00 75.50 72 PRO A C 1
ATOM 534 O O . PRO A 1 72 ? -27.967 14.821 4.562 1.00 75.50 72 PRO A O 1
ATOM 537 N N . ASP A 1 73 ? -28.466 16.972 4.986 1.00 77.69 73 ASP A N 1
ATOM 538 C CA . ASP A 1 73 ? -29.929 16.789 4.947 1.00 77.69 73 ASP A CA 1
ATOM 539 C C . ASP A 1 73 ? -30.397 16.093 3.651 1.00 77.69 73 ASP A C 1
ATOM 541 O O . ASP A 1 73 ? -31.295 15.254 3.664 1.00 77.69 73 ASP A O 1
ATOM 545 N N . ARG A 1 74 ? -29.692 16.338 2.535 1.00 80.75 74 ARG A N 1
ATOM 546 C CA . ARG A 1 74 ? -29.916 15.681 1.231 1.00 80.75 74 ARG A CA 1
ATOM 547 C C . ARG A 1 74 ? -29.708 14.155 1.224 1.00 80.75 74 ARG A C 1
ATOM 549 O O . ARG A 1 74 ? -30.120 13.505 0.273 1.00 80.75 74 ARG A O 1
ATOM 556 N N . LEU A 1 75 ? -29.015 13.596 2.219 1.00 81.62 75 LEU A N 1
ATOM 557 C CA . LEU A 1 75 ? -28.709 12.162 2.336 1.00 81.62 75 LEU A CA 1
ATOM 558 C C . LEU A 1 75 ? -29.564 11.456 3.404 1.00 81.62 75 LEU A C 1
ATOM 560 O O . LEU A 1 75 ? -29.391 10.259 3.614 1.00 81.62 75 LEU A O 1
ATOM 564 N N . GLY A 1 76 ? -30.496 12.158 4.061 1.00 78.19 76 GLY A N 1
ATOM 565 C CA . GLY A 1 76 ? -31.297 11.606 5.162 1.00 78.19 76 GLY A CA 1
ATOM 566 C C . GLY A 1 76 ? -32.261 10.477 4.775 1.00 78.19 76 GLY A C 1
ATOM 567 O O . GLY A 1 76 ? -32.660 9.696 5.631 1.00 78.19 76 GLY A O 1
ATOM 568 N N . THR A 1 77 ? -32.627 10.366 3.497 1.00 84.50 77 THR A N 1
ATOM 569 C CA . THR A 1 77 ? -33.593 9.375 2.981 1.00 84.50 77 THR A CA 1
ATOM 570 C C . THR A 1 77 ? -32.942 8.220 2.217 1.00 84.50 77 THR A C 1
ATOM 572 O O . THR A 1 77 ? -33.641 7.382 1.641 1.00 84.50 77 THR A O 1
ATOM 575 N N . VAL A 1 78 ? -31.608 8.166 2.178 1.00 86.62 78 VAL A N 1
ATOM 576 C CA . VAL A 1 78 ? -30.869 7.129 1.449 1.00 86.62 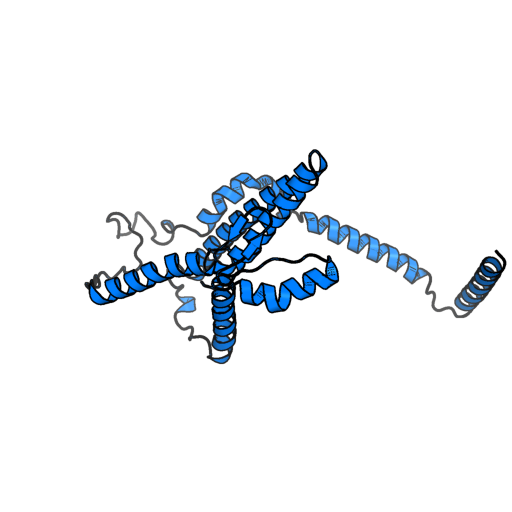78 VAL A CA 1
ATOM 577 C C . VAL A 1 78 ? -30.988 5.794 2.187 1.00 86.62 78 VAL A C 1
ATOM 579 O O . VAL A 1 78 ? -30.812 5.725 3.400 1.00 86.62 78 VAL A O 1
ATOM 582 N N . LYS A 1 79 ? -31.302 4.730 1.442 1.00 85.31 79 LYS A N 1
ATOM 583 C CA . LYS A 1 79 ? -31.407 3.363 1.967 1.00 85.31 79 LYS A CA 1
ATOM 584 C C . LYS A 1 79 ? -30.051 2.667 1.982 1.00 85.31 79 LYS A C 1
ATOM 586 O O . LYS A 1 79 ? -29.167 2.996 1.191 1.00 85.31 79 LYS A O 1
ATOM 591 N N . ASP A 1 80 ? -29.942 1.656 2.837 1.00 85.81 80 ASP A N 1
ATOM 592 C CA . ASP A 1 80 ? -28.769 0.794 2.896 1.00 85.81 80 ASP A CA 1
ATOM 593 C C . ASP A 1 80 ? -28.526 0.036 1.585 1.00 85.81 80 ASP A C 1
ATOM 595 O O . ASP A 1 80 ? -29.424 -0.222 0.777 1.00 85.81 80 ASP A O 1
ATOM 599 N N . VAL A 1 81 ? -27.259 -0.312 1.389 1.00 89.19 81 VAL A N 1
ATOM 600 C CA . VAL A 1 81 ? -26.743 -0.971 0.190 1.00 89.19 81 VAL A CA 1
ATOM 601 C C . VAL A 1 81 ? -27.308 -2.399 0.072 1.00 89.19 81 VAL A C 1
ATOM 603 O O . VAL A 1 81 ? -27.336 -3.121 1.071 1.00 89.19 81 VAL A O 1
ATOM 606 N N . PRO A 1 82 ? -27.714 -2.866 -1.129 1.00 92.69 82 PRO A N 1
ATOM 607 C CA . PRO A 1 82 ? -28.191 -4.236 -1.312 1.00 92.69 82 PRO A CA 1
ATOM 608 C C . PRO A 1 82 ? -27.106 -5.279 -1.001 1.00 92.69 82 PRO A C 1
ATOM 610 O O . PRO A 1 82 ? -25.911 -5.063 -1.226 1.00 92.69 82 PRO A O 1
ATOM 613 N N . ALA A 1 83 ? -27.532 -6.465 -0.557 1.00 91.38 83 ALA A N 1
ATOM 614 C CA . ALA A 1 83 ? -26.633 -7.556 -0.164 1.00 91.38 83 ALA A CA 1
ATOM 615 C C . ALA A 1 83 ? -25.659 -7.991 -1.280 1.00 91.38 83 ALA A C 1
ATOM 617 O O . ALA A 1 83 ? -24.529 -8.399 -1.005 1.00 91.38 83 ALA A O 1
ATOM 618 N N . THR A 1 84 ? -26.051 -7.851 -2.548 1.00 94.19 84 THR A N 1
ATOM 619 C CA . THR A 1 84 ? -25.209 -8.166 -3.714 1.00 94.19 84 THR A CA 1
ATOM 620 C C . THR A 1 84 ? -23.958 -7.293 -3.815 1.00 94.19 84 THR A C 1
ATOM 622 O O . THR A 1 84 ? -22.940 -7.756 -4.312 1.00 94.19 84 THR A O 1
ATOM 625 N N . MET A 1 85 ? -23.990 -6.058 -3.308 1.00 93.75 85 MET A N 1
ATOM 626 C CA . MET A 1 85 ? -22.813 -5.182 -3.249 1.00 93.75 85 MET A CA 1
ATOM 627 C C . MET A 1 85 ? -22.035 -5.358 -1.936 1.00 93.75 85 MET A C 1
ATOM 629 O O . MET A 1 85 ? -20.814 -5.206 -1.915 1.00 93.75 85 MET A O 1
ATOM 633 N N . TYR A 1 86 ? -22.711 -5.731 -0.847 1.00 93.19 86 TYR A N 1
ATOM 634 C CA . TYR A 1 86 ? -22.062 -5.987 0.442 1.00 93.19 86 TYR A CA 1
ATOM 635 C C . TYR A 1 86 ? -21.194 -7.255 0.433 1.00 93.19 86 TYR A C 1
ATOM 637 O O . TYR A 1 86 ? -20.100 -7.269 0.996 1.00 93.19 86 TYR A O 1
ATOM 645 N N . THR A 1 87 ? -21.656 -8.311 -0.238 1.00 94.81 87 THR A N 1
ATOM 646 C CA . THR A 1 87 ? -20.969 -9.612 -0.304 1.00 94.81 87 THR A CA 1
ATOM 647 C C . THR A 1 87 ? -19.535 -9.544 -0.853 1.00 94.81 87 THR A C 1
ATOM 649 O O . THR A 1 87 ? -18.635 -10.002 -0.142 1.00 94.81 87 THR A O 1
ATOM 652 N N . PRO A 1 88 ? -19.242 -8.943 -2.030 1.00 95.12 88 PRO A N 1
ATOM 653 C CA . PRO A 1 88 ? -17.864 -8.835 -2.512 1.00 95.12 88 PRO A CA 1
ATOM 654 C C . PRO A 1 88 ? -17.001 -7.943 -1.611 1.00 95.12 88 PRO A C 1
ATOM 656 O O . PRO A 1 88 ? -15.823 -8.234 -1.402 1.00 95.12 88 PRO A O 1
ATOM 659 N N . LEU A 1 89 ? -17.577 -6.886 -1.028 1.00 94.56 89 LEU A N 1
ATOM 660 C CA . LEU A 1 89 ? -16.856 -5.998 -0.116 1.00 94.56 89 LEU A CA 1
ATOM 661 C C . LEU A 1 89 ? -16.416 -6.736 1.156 1.00 94.56 89 LEU A C 1
ATOM 663 O O . LEU A 1 89 ? -15.279 -6.570 1.606 1.00 94.56 89 LEU A O 1
ATOM 667 N N . LEU A 1 90 ? -17.302 -7.561 1.722 1.00 94.88 90 LEU A N 1
ATOM 668 C CA . LEU A 1 90 ? -17.004 -8.385 2.889 1.00 94.88 90 LEU A CA 1
ATOM 669 C C . LEU A 1 90 ? -15.943 -9.438 2.558 1.00 94.88 90 LEU A C 1
ATOM 671 O O . LEU A 1 90 ? -14.971 -9.560 3.298 1.00 94.88 90 LEU A O 1
ATOM 675 N N . ALA A 1 91 ? -16.087 -10.141 1.430 1.00 95.94 91 ALA A N 1
ATOM 676 C CA . ALA A 1 91 ? -15.132 -11.158 0.994 1.00 95.94 91 ALA A CA 1
ATOM 677 C C . ALA A 1 91 ? -13.710 -10.587 0.851 1.00 95.94 91 ALA A C 1
ATOM 679 O O . ALA A 1 91 ? -12.762 -11.128 1.423 1.00 95.94 91 ALA A O 1
ATOM 680 N N . LEU A 1 92 ? -13.564 -9.444 0.172 1.00 95.12 92 LEU A N 1
ATOM 681 C CA . LEU A 1 92 ? -12.271 -8.764 0.028 1.00 95.12 92 LEU A CA 1
ATOM 682 C C . LEU A 1 92 ? -11.727 -8.260 1.369 1.00 95.12 92 LEU A C 1
ATOM 684 O O . LEU A 1 92 ? -10.532 -8.365 1.634 1.00 95.12 92 LEU A O 1
ATOM 688 N N . SER A 1 93 ? -12.596 -7.748 2.241 1.00 95.31 93 SER A N 1
ATOM 689 C CA . SER A 1 93 ? -12.186 -7.267 3.562 1.00 95.31 93 SER A CA 1
ATOM 690 C C . SER A 1 93 ? -11.660 -8.398 4.450 1.00 95.31 93 SER A C 1
ATOM 692 O O . SER A 1 93 ? -10.645 -8.227 5.124 1.00 95.31 93 SER A O 1
ATOM 694 N N . VAL A 1 94 ? -12.312 -9.563 4.426 1.00 94.75 94 VAL A N 1
ATOM 695 C CA . VAL A 1 94 ? -11.851 -10.761 5.141 1.00 94.75 94 VAL A CA 1
ATOM 696 C C . VAL A 1 94 ? -10.523 -11.247 4.562 1.00 94.75 94 VAL A C 1
ATOM 698 O O . VAL A 1 94 ? -9.597 -11.514 5.325 1.00 94.75 94 VAL A O 1
ATOM 701 N N . ALA A 1 95 ? -10.378 -11.269 3.233 1.00 94.25 95 ALA A N 1
ATOM 702 C CA . ALA A 1 95 ? -9.115 -11.618 2.586 1.00 94.25 95 ALA A CA 1
ATOM 703 C C . ALA A 1 95 ? -7.964 -10.688 3.018 1.00 94.25 95 ALA A C 1
ATOM 705 O O . ALA A 1 95 ? -6.882 -11.169 3.345 1.00 94.25 95 ALA A O 1
ATOM 706 N N . CYS A 1 96 ? -8.191 -9.372 3.113 1.00 94.50 96 CYS A N 1
ATOM 707 C CA . CYS A 1 96 ? -7.187 -8.417 3.603 1.00 94.50 96 CYS A CA 1
ATOM 708 C C . CYS A 1 96 ? -6.693 -8.720 5.026 1.00 94.50 96 CYS A C 1
ATOM 710 O O . CYS A 1 96 ? -5.521 -8.476 5.321 1.00 94.50 96 CYS A O 1
ATOM 712 N N . ILE A 1 97 ? -7.576 -9.214 5.901 1.00 93.69 97 ILE A N 1
ATOM 713 C CA . ILE A 1 97 ? -7.232 -9.586 7.279 1.00 93.69 97 ILE A CA 1
ATOM 714 C C . ILE A 1 97 ? -6.499 -10.925 7.288 1.00 93.69 97 ILE A C 1
ATOM 716 O O . ILE A 1 97 ? -5.414 -11.001 7.849 1.00 93.69 97 ILE A O 1
ATOM 720 N N . ILE A 1 98 ? -7.030 -11.959 6.628 1.00 93.06 98 ILE A N 1
ATOM 721 C CA . ILE A 1 98 ? -6.400 -13.291 6.583 1.00 93.06 98 ILE A CA 1
ATOM 722 C C . ILE A 1 98 ? -4.970 -13.188 6.049 1.00 93.06 98 ILE A C 1
ATOM 724 O O . ILE A 1 98 ? -4.040 -13.672 6.686 1.00 93.06 98 ILE A O 1
ATOM 728 N N . LEU A 1 99 ? -4.783 -12.489 4.928 1.00 92.06 99 LEU A N 1
ATOM 729 C CA . LEU A 1 99 ? -3.466 -12.296 4.320 1.00 92.06 99 LEU A CA 1
ATOM 730 C C . LEU A 1 99 ? -2.557 -11.353 5.125 1.00 92.06 99 LEU A C 1
ATOM 732 O O . LEU A 1 99 ? -1.350 -11.343 4.910 1.00 92.06 99 LEU A O 1
ATOM 736 N N . GLY A 1 100 ? -3.115 -10.540 6.024 1.00 90.94 100 GLY A N 1
ATOM 737 C CA . GLY A 1 100 ? -2.344 -9.707 6.948 1.00 90.94 100 GLY A CA 1
ATOM 738 C C . GLY A 1 100 ? -1.856 -10.470 8.171 1.00 90.94 100 GLY A C 1
ATOM 739 O O . GLY A 1 100 ? -0.701 -10.338 8.558 1.00 90.94 100 GLY A O 1
ATOM 740 N N . VAL A 1 101 ? -2.727 -11.293 8.756 1.00 91.75 101 VAL A N 1
ATOM 741 C CA . VAL A 1 101 ? -2.411 -12.137 9.914 1.00 91.75 101 VAL A CA 1
ATOM 742 C C . VAL A 1 101 ? -1.484 -13.283 9.519 1.00 91.75 101 VAL A C 1
ATOM 744 O O . VAL A 1 101 ? -0.554 -13.592 10.256 1.00 91.75 101 VAL A O 1
ATOM 747 N N . ALA A 1 102 ? -1.727 -13.895 8.359 1.00 91.38 102 ALA A N 1
ATOM 748 C CA . ALA A 1 102 ? -0.978 -15.031 7.837 1.00 91.38 102 ALA A CA 1
ATOM 749 C C . ALA A 1 102 ? -0.428 -14.737 6.424 1.00 91.38 102 ALA A C 1
ATOM 751 O O . ALA A 1 102 ? -0.878 -15.341 5.445 1.00 91.38 102 ALA A O 1
ATOM 752 N N . PRO A 1 103 ? 0.550 -13.821 6.283 1.00 89.06 103 PRO A N 1
ATOM 753 C CA . PRO A 1 103 ? 1.162 -13.510 4.992 1.00 89.06 103 PRO A CA 1
ATOM 754 C C . PRO A 1 103 ? 1.884 -14.713 4.376 1.00 89.06 103 PRO A C 1
ATOM 756 O O . PRO A 1 103 ? 1.990 -14.786 3.151 1.00 89.06 103 PRO A O 1
ATOM 759 N N . GLN A 1 104 ? 2.313 -15.683 5.194 1.00 88.94 104 GLN A N 1
ATOM 760 C CA . GLN A 1 104 ? 2.916 -16.933 4.728 1.00 88.94 104 GLN A CA 1
ATOM 761 C C . GLN A 1 104 ? 2.025 -17.668 3.718 1.00 88.94 104 GLN A C 1
ATOM 763 O O . GLN A 1 104 ? 2.529 -18.163 2.721 1.00 88.94 104 GLN A O 1
ATOM 768 N N . LEU A 1 105 ? 0.695 -17.621 3.874 1.00 89.19 105 LEU A N 1
ATOM 769 C CA . LEU A 1 105 ? -0.229 -18.273 2.943 1.00 89.19 105 LEU A CA 1
ATOM 770 C C . LEU A 1 105 ? -0.113 -17.701 1.520 1.00 89.19 105 LEU A C 1
ATOM 772 O O . LEU A 1 105 ? -0.110 -18.443 0.541 1.00 89.19 105 LEU A O 1
ATOM 776 N N . ALA A 1 106 ? -0.015 -16.374 1.396 1.00 88.81 106 ALA A N 1
ATOM 777 C CA . ALA A 1 106 ? 0.153 -15.735 0.093 1.00 88.81 106 ALA A CA 1
ATOM 778 C C . ALA A 1 106 ? 1.544 -15.999 -0.490 1.00 88.81 106 ALA A C 1
ATOM 780 O O . ALA A 1 106 ? 1.690 -16.184 -1.701 1.00 88.81 106 ALA A O 1
ATOM 781 N N . ILE A 1 107 ? 2.564 -16.000 0.366 1.00 88.50 107 ILE A N 1
ATOM 782 C CA . ILE A 1 107 ? 3.945 -16.155 -0.072 1.00 88.50 107 ILE A CA 1
ATOM 783 C C . ILE A 1 107 ? 4.204 -17.588 -0.526 1.00 88.50 107 ILE A C 1
ATOM 785 O O . ILE A 1 107 ? 4.696 -17.772 -1.630 1.00 88.50 107 ILE A O 1
ATOM 789 N N . ASP A 1 108 ? 3.791 -18.594 0.232 1.00 88.25 108 ASP A N 1
ATOM 790 C CA . ASP A 1 108 ? 4.087 -19.994 -0.083 1.00 88.25 108 ASP A CA 1
ATOM 791 C C . ASP A 1 108 ? 3.351 -20.484 -1.331 1.00 88.25 108 ASP A C 1
ATOM 793 O O . ASP A 1 108 ? 3.909 -21.223 -2.141 1.00 88.25 108 ASP A O 1
ATOM 797 N N . HIS A 1 109 ? 2.100 -20.053 -1.517 1.00 88.81 109 HIS A N 1
ATOM 798 C CA . HIS A 1 109 ? 1.268 -20.548 -2.612 1.00 88.81 109 HIS A CA 1
ATOM 799 C C . HIS A 1 109 ? 1.358 -19.721 -3.894 1.00 88.81 109 HIS A C 1
ATOM 801 O O . HIS A 1 109 ? 1.192 -20.281 -4.976 1.00 88.81 109 HIS A O 1
ATOM 807 N N . PHE A 1 110 ? 1.605 -18.411 -3.799 1.00 87.81 110 PHE A N 1
ATOM 808 C CA . PHE A 1 110 ? 1.561 -17.523 -4.965 1.00 87.81 110 PHE A CA 1
ATOM 809 C C . PHE A 1 110 ? 2.901 -16.841 -5.229 1.00 87.81 110 PHE A C 1
ATOM 811 O O . PHE A 1 110 ? 3.455 -16.979 -6.319 1.00 87.81 110 PHE A O 1
ATOM 818 N N . VAL A 1 111 ? 3.437 -16.101 -4.253 1.00 88.12 111 VAL A N 1
ATOM 819 C CA . VAL A 1 111 ? 4.595 -15.221 -4.497 1.00 88.12 111 VAL A CA 1
ATOM 820 C C . VAL A 1 111 ? 5.892 -16.012 -4.642 1.00 88.12 111 VAL A C 1
ATOM 822 O O . VAL A 1 111 ? 6.666 -15.734 -5.547 1.00 88.12 111 VAL A O 1
ATOM 825 N N . GLY A 1 112 ? 6.128 -17.003 -3.789 1.00 87.00 112 GLY A N 1
ATOM 826 C CA . GLY A 1 112 ? 7.326 -17.837 -3.759 1.00 87.00 112 GLY A CA 1
ATOM 827 C C . GLY A 1 112 ? 7.532 -18.603 -5.065 1.00 87.00 112 GLY A C 1
ATOM 828 O O . GLY A 1 112 ? 8.562 -18.397 -5.707 1.00 87.00 112 GLY A O 1
ATOM 829 N N . PRO A 1 113 ? 6.560 -19.412 -5.530 1.00 88.12 113 PRO A N 1
ATOM 830 C CA . PRO A 1 113 ? 6.669 -20.112 -6.809 1.00 88.12 113 PRO A CA 1
ATOM 831 C C . PRO A 1 113 ? 6.864 -19.159 -7.996 1.00 88.12 113 PRO A C 1
ATOM 833 O O . PRO A 1 113 ? 7.680 -19.423 -8.877 1.00 88.12 113 PRO A O 1
ATOM 836 N N . ALA A 1 114 ? 6.168 -18.016 -8.005 1.00 89.38 114 ALA A N 1
ATOM 837 C CA . ALA A 1 114 ? 6.329 -17.016 -9.056 1.00 89.38 114 ALA A CA 1
ATOM 838 C C . ALA A 1 114 ? 7.724 -16.362 -9.028 1.00 89.38 114 ALA A C 1
ATOM 840 O O . ALA A 1 114 ? 8.367 -16.227 -10.067 1.00 89.38 114 ALA A O 1
ATOM 841 N N . ALA A 1 115 ? 8.221 -15.993 -7.846 1.00 87.81 115 ALA A N 1
ATOM 842 C CA . ALA A 1 115 ? 9.537 -15.386 -7.667 1.00 87.81 115 ALA A CA 1
ATOM 843 C C . ALA A 1 115 ? 10.675 -16.349 -8.035 1.00 87.81 115 ALA A C 1
ATOM 845 O O . ALA A 1 115 ? 11.669 -15.922 -8.623 1.00 87.81 115 ALA A O 1
ATOM 846 N N . GLN A 1 116 ? 10.503 -17.644 -7.764 1.00 88.00 116 GLN A N 1
ATOM 847 C CA . GLN A 1 116 ? 11.437 -18.689 -8.180 1.00 88.00 116 GLN A CA 1
ATOM 848 C C . GLN A 1 116 ? 11.567 -18.772 -9.698 1.00 88.00 116 GLN A C 1
ATOM 850 O O . GLN A 1 116 ? 12.674 -18.798 -10.223 1.00 88.00 116 GLN A O 1
ATOM 855 N N . ILE A 1 117 ? 10.445 -18.749 -10.416 1.00 89.81 117 ILE A N 1
ATOM 856 C CA . ILE A 1 117 ? 10.454 -18.828 -11.881 1.00 89.81 117 ILE A CA 1
ATOM 857 C C . ILE A 1 117 ? 11.051 -17.557 -12.503 1.00 89.81 117 ILE A C 1
ATOM 859 O O . ILE A 1 117 ? 11.792 -17.638 -13.478 1.00 89.81 117 ILE A O 1
ATOM 863 N N . VAL A 1 118 ? 10.726 -16.381 -11.958 1.00 89.56 118 VAL A N 1
ATOM 864 C CA . VAL A 1 118 ? 11.107 -15.094 -12.567 1.00 89.56 118 VAL A CA 1
ATOM 865 C C . VAL A 1 118 ? 12.533 -14.672 -12.205 1.00 89.56 118 VAL A C 1
ATOM 867 O O . VAL A 1 118 ? 13.240 -14.126 -13.048 1.00 89.56 118 VAL A O 1
ATOM 870 N N . VAL A 1 119 ? 12.951 -14.880 -10.954 1.00 85.56 119 VAL A N 1
ATOM 871 C CA . VAL A 1 119 ? 14.198 -14.317 -10.399 1.00 85.56 119 VAL A CA 1
ATOM 872 C C . VAL A 1 119 ? 15.112 -15.398 -9.801 1.00 85.56 119 VAL A C 1
ATOM 874 O O . VAL A 1 119 ? 16.258 -15.108 -9.472 1.00 85.56 119 VAL A O 1
ATOM 877 N N . GLY A 1 120 ? 14.644 -16.645 -9.654 1.00 79.38 120 GLY A N 1
ATOM 878 C CA . GLY A 1 120 ? 15.405 -17.725 -9.007 1.00 79.38 120 GLY A CA 1
ATOM 879 C C . GLY A 1 120 ? 15.583 -17.543 -7.496 1.00 79.38 120 GLY A C 1
ATOM 880 O O . GLY A 1 120 ? 16.459 -18.162 -6.896 1.00 79.38 120 GLY A O 1
ATOM 881 N N . GLY A 1 121 ? 14.805 -16.646 -6.880 1.00 71.75 121 GLY A N 1
ATOM 882 C CA . GLY A 1 121 ? 14.902 -16.310 -5.460 1.00 71.75 121 GLY A CA 1
ATOM 883 C C . GLY A 1 121 ? 13.850 -17.025 -4.614 1.00 71.75 121 GLY A C 1
ATOM 884 O O . GLY A 1 121 ? 12.679 -17.075 -4.992 1.00 71.75 121 GLY A O 1
ATOM 885 N N . ALA A 1 122 ? 14.257 -17.528 -3.443 1.00 68.25 122 ALA A N 1
ATOM 886 C CA . ALA A 1 122 ? 13.355 -18.084 -2.433 1.00 68.25 122 ALA A CA 1
ATOM 887 C C . ALA A 1 122 ? 13.125 -17.075 -1.309 1.00 68.25 122 ALA A C 1
ATOM 889 O O . ALA A 1 122 ? 14.089 -16.606 -0.708 1.00 68.25 122 ALA A O 1
ATOM 890 N N . ILE A 1 123 ? 11.864 -16.802 -0.976 1.00 73.88 123 ILE A N 1
ATOM 891 C CA . ILE A 1 123 ? 11.520 -16.172 0.302 1.00 73.88 123 ILE A CA 1
ATOM 892 C C . ILE A 1 123 ? 11.311 -17.308 1.298 1.00 73.88 123 ILE A C 1
ATOM 894 O O . ILE A 1 123 ? 10.501 -18.198 1.043 1.00 73.88 123 ILE A O 1
ATOM 898 N N . GLN A 1 124 ? 12.050 -17.301 2.406 1.00 77.62 124 GLN A N 1
ATOM 899 C CA . GLN A 1 124 ? 11.854 -18.285 3.463 1.00 77.62 124 GLN A CA 1
ATOM 900 C C . GLN A 1 124 ? 10.700 -17.845 4.362 1.00 77.62 124 GLN A C 1
ATOM 902 O O . GLN A 1 124 ? 10.644 -16.717 4.855 1.00 77.62 124 GLN A O 1
ATOM 907 N N . THR A 1 125 ? 9.760 -18.750 4.585 1.00 80.44 125 THR A N 1
ATOM 908 C CA . THR A 1 125 ? 8.610 -18.531 5.455 1.00 80.44 125 THR A CA 1
ATOM 909 C C . THR A 1 125 ? 8.695 -19.447 6.664 1.00 80.44 125 THR A C 1
ATOM 911 O O . THR A 1 125 ? 9.299 -20.519 6.654 1.00 80.44 125 THR A O 1
ATOM 914 N N . THR A 1 126 ? 8.108 -18.982 7.757 1.00 78.62 126 THR A N 1
ATOM 915 C CA . THR A 1 126 ? 7.929 -19.745 8.988 1.00 78.62 126 THR A CA 1
ATOM 916 C C . THR A 1 126 ? 6.441 -19.869 9.270 1.00 78.62 126 THR A C 1
ATOM 918 O O . THR A 1 126 ? 5.625 -19.112 8.745 1.00 78.62 126 THR A O 1
ATOM 921 N N . ILE A 1 127 ? 6.082 -20.780 10.175 1.00 72.50 127 ILE A N 1
ATOM 922 C CA . ILE A 1 127 ? 4.687 -21.013 10.586 1.00 72.50 127 ILE A CA 1
ATOM 923 C C . ILE A 1 127 ? 4.000 -19.712 11.051 1.00 72.50 127 ILE A C 1
ATOM 925 O O . ILE A 1 127 ? 2.791 -19.552 10.891 1.00 72.50 127 ILE A O 1
ATOM 929 N N . PHE A 1 128 ? 4.774 -18.765 11.591 1.00 75.38 128 PHE A N 1
ATOM 930 C CA . PHE A 1 128 ? 4.274 -17.541 12.217 1.00 75.38 128 PHE A CA 1
ATOM 931 C C . PHE A 1 128 ? 4.579 -16.254 11.433 1.00 75.38 128 PHE A C 1
ATOM 933 O O . PHE A 1 128 ? 4.230 -15.159 11.885 1.00 75.38 128 PHE A O 1
ATOM 940 N N . GLY A 1 129 ? 5.229 -16.348 10.270 1.00 81.19 129 GLY A N 1
ATOM 941 C CA . GLY A 1 129 ? 5.548 -15.164 9.481 1.00 81.19 129 GLY A CA 1
ATOM 942 C C . GLY A 1 129 ? 6.669 -15.346 8.467 1.00 81.19 129 GLY A C 1
ATOM 943 O O . GLY A 1 129 ? 6.952 -16.451 8.014 1.00 81.19 129 GLY A O 1
ATOM 944 N N . VAL A 1 130 ? 7.306 -14.238 8.101 1.00 81.81 130 VAL A N 1
ATOM 945 C CA . VAL A 1 130 ? 8.271 -14.161 6.996 1.00 81.81 130 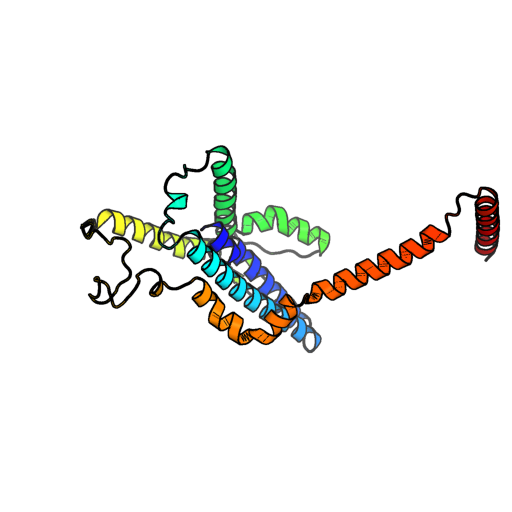VAL A CA 1
ATOM 946 C C . VAL A 1 130 ? 9.669 -13.926 7.547 1.00 81.81 130 VAL A C 1
ATOM 948 O O . VAL A 1 130 ? 9.841 -13.123 8.465 1.00 81.81 130 VAL A O 1
ATOM 951 N N . VAL A 1 131 ? 10.660 -14.621 6.993 1.00 80.56 131 VAL A N 1
ATOM 952 C CA . VAL A 1 131 ? 12.071 -14.418 7.324 1.00 80.56 131 VAL A CA 1
ATOM 953 C C . VAL A 1 131 ? 12.792 -13.950 6.070 1.00 80.56 131 VAL A C 1
ATOM 955 O O . VAL A 1 131 ? 12.719 -14.581 5.016 1.00 80.56 131 VAL A O 1
ATOM 958 N N . THR A 1 132 ? 13.478 -12.822 6.186 1.00 79.06 132 THR A N 1
ATOM 959 C CA . THR A 1 132 ? 14.324 -12.261 5.134 1.00 79.06 132 THR A CA 1
ATOM 960 C C . THR A 1 132 ? 15.776 -12.250 5.592 1.00 79.06 132 THR A C 1
ATOM 962 O O . THR A 1 132 ? 16.085 -12.481 6.761 1.00 79.06 132 THR A O 1
ATOM 965 N N . SER A 1 133 ? 16.700 -11.983 4.670 1.00 72.12 133 SER A N 1
ATOM 966 C CA . SER A 1 133 ? 18.140 -11.989 4.954 1.00 72.12 133 SER A CA 1
ATOM 967 C C . SER A 1 133 ? 18.566 -10.942 5.995 1.00 72.12 133 SER A C 1
ATOM 969 O O . SER A 1 133 ? 19.649 -11.056 6.563 1.00 72.12 133 SER A O 1
ATOM 971 N N . ILE A 1 134 ? 17.740 -9.917 6.242 1.00 74.81 134 ILE A N 1
ATOM 972 C CA . ILE A 1 134 ? 18.025 -8.834 7.198 1.00 74.81 134 ILE A CA 1
ATOM 973 C C . ILE A 1 134 ? 17.219 -8.979 8.496 1.00 74.81 134 ILE A C 1
ATOM 975 O O . ILE A 1 134 ? 17.661 -8.500 9.541 1.00 74.81 134 ILE A O 1
ATOM 979 N N . GLY A 1 135 ? 16.044 -9.614 8.464 1.00 79.31 135 GLY A N 1
ATOM 980 C CA . GLY A 1 135 ? 15.123 -9.573 9.594 1.00 79.31 135 GLY A CA 1
ATOM 981 C C . GLY A 1 135 ? 14.068 -10.670 9.612 1.00 79.31 135 GLY A C 1
ATOM 982 O O . GLY A 1 135 ? 13.978 -11.532 8.740 1.00 79.31 135 GLY A O 1
ATOM 983 N N . PHE A 1 136 ? 13.257 -10.635 10.665 1.00 82.56 136 PHE A N 1
ATOM 984 C CA . PHE A 1 136 ? 12.136 -11.543 10.867 1.00 82.56 136 PHE A CA 1
ATOM 985 C C . PHE A 1 136 ? 10.866 -10.739 11.136 1.00 82.56 136 PHE A C 1
ATOM 987 O O . PHE A 1 136 ? 10.832 -9.854 11.991 1.00 82.56 136 PHE A O 1
ATOM 994 N N . TYR A 1 137 ? 9.790 -11.091 10.440 1.00 86.62 137 TYR A N 1
ATOM 995 C CA . TYR A 1 137 ? 8.473 -10.505 10.633 1.00 86.62 137 TYR A CA 1
ATOM 996 C C . TYR A 1 137 ? 7.471 -11.584 11.051 1.00 86.62 137 TYR A C 1
ATOM 998 O O . TYR A 1 137 ? 6.911 -12.299 10.221 1.00 86.62 137 TYR A O 1
ATOM 1006 N N . GLN A 1 138 ? 7.227 -11.689 12.361 1.00 89.25 138 GLN A N 1
ATOM 1007 C CA . GLN A 1 138 ? 6.258 -12.620 12.954 1.00 89.25 138 GLN A CA 1
ATOM 1008 C C . GLN A 1 138 ? 4.838 -12.034 12.934 1.00 89.25 138 GLN A C 1
ATOM 1010 O O . GLN A 1 138 ? 4.299 -11.591 13.954 1.00 89.25 138 GLN A O 1
ATOM 1015 N N . ALA A 1 139 ? 4.241 -12.012 11.745 1.00 87.75 139 ALA A N 1
ATOM 1016 C CA . ALA A 1 139 ? 2.936 -11.415 11.481 1.00 87.75 139 ALA A CA 1
ATOM 1017 C C . ALA A 1 139 ? 1.818 -11.949 12.388 1.00 87.75 139 ALA A C 1
ATOM 1019 O O . ALA A 1 139 ? 1.054 -11.162 12.951 1.00 87.75 139 ALA A O 1
ATOM 1020 N N . THR A 1 140 ? 1.749 -13.271 12.591 1.00 88.19 140 THR A N 1
ATOM 1021 C CA . THR A 1 140 ? 0.676 -13.885 13.386 1.00 88.19 140 THR A CA 1
ATOM 1022 C C . THR A 1 140 ? 0.770 -13.455 14.845 1.00 88.19 140 THR A C 1
ATOM 1024 O O . THR A 1 140 ? -0.245 -13.138 15.460 1.00 88.19 140 THR A O 1
ATOM 1027 N N . MET A 1 141 ? 1.987 -13.391 15.399 1.00 89.75 141 MET A N 1
ATOM 1028 C CA . MET A 1 141 ? 2.206 -12.980 16.784 1.00 89.75 141 MET A CA 1
ATOM 1029 C C . MET A 1 141 ? 1.810 -11.516 16.973 1.00 89.75 141 MET A C 1
ATOM 1031 O O . MET A 1 141 ? 1.024 -11.203 17.865 1.00 89.75 141 MET A O 1
ATOM 1035 N N . ILE A 1 142 ? 2.266 -10.628 16.087 1.00 91.12 142 ILE A N 1
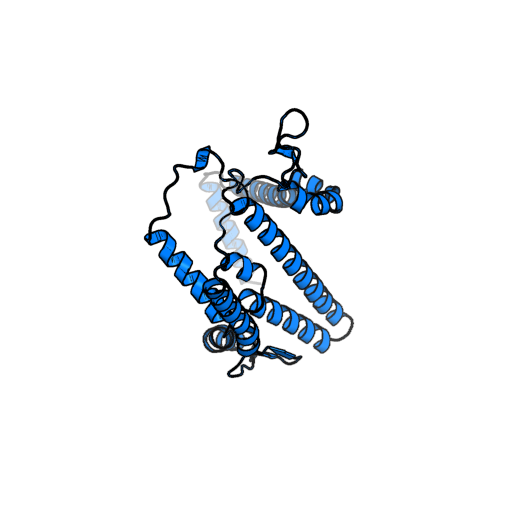ATOM 1036 C CA . ILE A 1 142 ? 1.911 -9.203 16.129 1.00 91.12 142 ILE A CA 1
ATOM 1037 C C . ILE A 1 142 ? 0.395 -9.019 16.014 1.00 91.12 142 ILE A C 1
ATOM 1039 O O . ILE A 1 142 ? -0.199 -8.279 16.797 1.00 91.12 142 ILE A O 1
ATOM 1043 N N . ALA A 1 143 ? -0.255 -9.732 15.094 1.00 91.81 143 ALA A N 1
ATOM 1044 C CA . ALA A 1 143 ? -1.702 -9.697 14.959 1.00 91.81 143 ALA A CA 1
ATOM 1045 C C . ALA A 1 143 ? -2.411 -10.166 16.239 1.00 91.81 143 ALA A C 1
ATOM 1047 O O . ALA A 1 143 ? -3.333 -9.491 16.692 1.00 91.81 143 ALA A O 1
ATOM 1048 N N . THR A 1 144 ? -1.974 -11.268 16.862 1.00 90.50 144 THR A N 1
ATOM 1049 C CA . THR A 1 144 ? -2.568 -11.732 18.129 1.00 90.50 144 THR A CA 1
ATOM 1050 C C . THR A 1 144 ? -2.401 -10.719 19.260 1.00 90.50 144 THR A C 1
ATOM 1052 O O . THR A 1 144 ? -3.367 -10.456 19.974 1.00 90.50 144 THR A O 1
ATOM 1055 N N . LEU A 1 145 ? -1.234 -10.078 19.372 1.00 93.12 145 LEU A N 1
ATOM 1056 C CA . LEU A 1 145 ? -0.968 -9.033 20.365 1.00 93.12 145 LEU A CA 1
ATOM 1057 C C . LEU A 1 145 ? -1.815 -7.774 20.152 1.00 93.12 145 LEU A C 1
ATOM 1059 O O . LEU A 1 145 ? -2.058 -7.047 21.107 1.00 93.12 145 LEU A O 1
ATOM 1063 N N . ILE A 1 146 ? -2.283 -7.517 18.929 1.00 93.06 146 ILE A N 1
ATOM 1064 C CA . ILE A 1 146 ? -3.181 -6.397 18.620 1.00 93.06 146 ILE A CA 1
ATOM 1065 C C . ILE A 1 146 ? -4.646 -6.791 18.837 1.00 93.06 146 ILE A C 1
ATOM 1067 O O . ILE A 1 146 ? -5.401 -6.058 19.476 1.00 93.06 146 ILE A O 1
ATOM 1071 N N . PHE A 1 147 ? -5.073 -7.944 18.316 1.00 92.44 147 PHE A N 1
ATOM 1072 C CA . PHE A 1 147 ? -6.472 -8.364 18.381 1.00 92.44 147 PHE A CA 1
ATOM 1073 C C . PHE A 1 147 ? -6.902 -8.776 19.789 1.00 92.44 147 PHE A C 1
ATOM 1075 O O . PHE A 1 147 ? -8.031 -8.486 20.170 1.00 92.44 147 PHE A O 1
ATOM 1082 N N . MET A 1 148 ? -6.025 -9.397 20.582 1.00 93.88 148 MET A N 1
ATOM 1083 C CA . MET A 1 148 ? -6.345 -9.827 21.946 1.00 93.88 148 MET A CA 1
ATOM 1084 C C . MET A 1 148 ? -6.789 -8.660 22.855 1.00 93.88 148 MET A C 1
ATOM 1086 O O . MET A 1 148 ? -7.916 -8.717 23.358 1.00 93.88 148 MET A O 1
ATOM 1090 N N . PRO A 1 149 ? -6.016 -7.565 23.020 1.00 94.69 149 PRO A N 1
ATOM 1091 C CA . PRO A 1 149 ? -6.453 -6.424 23.822 1.00 94.69 149 PRO A CA 1
ATOM 1092 C C . PRO A 1 149 ? -7.621 -5.664 23.186 1.00 94.69 149 PRO A C 1
ATOM 1094 O O . PRO A 1 149 ? -8.443 -5.115 23.914 1.00 94.69 149 PRO A O 1
ATOM 1097 N N . LEU A 1 150 ? -7.747 -5.651 21.853 1.00 92.94 150 LEU A N 1
ATOM 1098 C CA . LEU A 1 150 ? -8.895 -5.039 21.178 1.00 92.94 150 LEU A CA 1
ATOM 1099 C C . LEU A 1 150 ? -10.199 -5.770 21.533 1.00 92.94 150 LEU A C 1
ATOM 1101 O O . LEU A 1 150 ? -11.180 -5.135 21.915 1.00 92.94 150 LEU A O 1
ATOM 1105 N N . ILE A 1 151 ? -10.202 -7.104 21.445 1.00 93.44 151 ILE A N 1
ATOM 1106 C CA . ILE A 1 151 ? -11.352 -7.944 21.801 1.00 93.44 151 ILE A CA 1
ATOM 1107 C C . ILE A 1 151 ? -11.667 -7.782 23.288 1.00 93.44 151 ILE A C 1
ATOM 1109 O O . ILE A 1 151 ? -12.819 -7.544 23.644 1.00 93.44 151 ILE A O 1
ATOM 1113 N N . LEU A 1 152 ? -10.649 -7.843 24.152 1.00 94.69 152 LEU A N 1
ATOM 1114 C CA . LEU A 1 152 ? -10.808 -7.632 25.590 1.00 94.69 152 LEU A CA 1
ATOM 1115 C C . LEU A 1 152 ? -11.414 -6.252 25.895 1.00 94.69 152 LEU A C 1
ATOM 1117 O O . LEU A 1 152 ? -12.363 -6.158 26.668 1.00 94.69 152 LEU A O 1
ATOM 1121 N N . GLY A 1 153 ? -10.925 -5.194 25.246 1.00 92.38 153 GLY A N 1
ATOM 1122 C CA . GLY A 1 153 ? -11.452 -3.837 25.380 1.00 92.38 153 GLY A CA 1
ATOM 1123 C C . GLY A 1 153 ? -12.918 -3.727 24.959 1.00 92.38 153 GLY A C 1
ATOM 1124 O O . GLY A 1 153 ? -13.705 -3.105 25.669 1.00 92.38 153 GLY A O 1
ATOM 1125 N N . VAL A 1 154 ? -13.316 -4.383 23.863 1.00 91.88 154 VAL A N 1
ATOM 1126 C CA . VAL A 1 154 ? -14.722 -4.451 23.423 1.00 91.88 154 VAL A CA 1
ATOM 1127 C C . VAL A 1 154 ? -15.586 -5.198 24.441 1.00 91.88 154 VAL A C 1
ATOM 1129 O O . VAL A 1 154 ? -16.674 -4.728 24.774 1.00 91.88 154 VAL A O 1
ATOM 1132 N N . VAL A 1 155 ? -15.106 -6.324 24.977 1.00 92.44 155 VAL A N 1
ATOM 1133 C CA . VAL A 1 155 ? -15.822 -7.102 26.003 1.00 92.44 155 VAL A CA 1
ATOM 1134 C C . VAL A 1 155 ? -16.005 -6.279 27.280 1.00 92.44 155 VAL A C 1
ATOM 1136 O O . VAL A 1 155 ? -17.116 -6.210 27.805 1.00 92.44 155 VAL A O 1
ATOM 1139 N N . ILE A 1 156 ? -14.952 -5.608 27.757 1.00 91.88 156 ILE A N 1
ATOM 1140 C CA . ILE A 1 156 ? -15.019 -4.712 28.920 1.00 91.88 156 ILE A CA 1
ATOM 1141 C C . ILE A 1 156 ? -16.003 -3.576 28.645 1.00 91.88 156 ILE A C 1
ATOM 1143 O O . ILE A 1 156 ? -16.894 -3.337 29.454 1.00 91.88 156 ILE A O 1
ATOM 1147 N N . TYR A 1 157 ? -15.903 -2.918 27.489 1.00 87.44 157 TYR A N 1
ATOM 1148 C CA . TYR A 1 157 ? -16.794 -1.823 27.110 1.00 87.44 157 TYR A CA 1
ATOM 1149 C C . TYR A 1 157 ? -18.272 -2.243 27.121 1.00 87.44 157 TYR A C 1
ATOM 1151 O O . TYR A 1 157 ? -19.116 -1.537 27.673 1.00 87.44 157 TYR A O 1
ATOM 1159 N N . GLN A 1 158 ? -18.589 -3.424 26.581 1.00 86.31 158 GLN A N 1
ATOM 1160 C CA . GLN A 1 158 ? -19.950 -3.968 26.587 1.00 86.31 158 GLN A CA 1
ATOM 1161 C C . GLN A 1 158 ? -20.450 -4.304 28.000 1.00 86.31 158 GLN A C 1
ATOM 1163 O O . GLN A 1 158 ? -21.635 -4.134 28.282 1.00 86.31 158 GLN A O 1
ATOM 1168 N N . LYS A 1 159 ? -19.568 -4.774 28.893 1.00 86.94 159 LYS A N 1
ATOM 1169 C CA . LYS A 1 159 ? -19.919 -5.189 30.263 1.00 86.94 159 LYS A CA 1
ATOM 1170 C C . LYS A 1 159 ? -19.985 -4.032 31.262 1.00 86.94 159 LYS A C 1
ATOM 1172 O O . LYS A 1 159 ? -20.790 -4.094 32.184 1.00 86.94 159 LYS A O 1
ATOM 1177 N N . VAL A 1 160 ? -19.174 -2.990 31.086 1.00 85.88 160 VAL A N 1
ATOM 1178 C CA . VAL A 1 160 ? -19.076 -1.842 32.009 1.00 85.88 160 VAL A CA 1
ATOM 1179 C C . VAL A 1 160 ? -20.262 -0.878 31.875 1.00 85.88 160 VAL A C 1
ATOM 1181 O O . VAL A 1 160 ? -20.483 -0.052 32.754 1.00 85.88 160 VAL A O 1
ATOM 1184 N N . GLY A 1 161 ? -21.097 -1.021 30.841 1.00 64.00 161 GLY A N 1
ATOM 1185 C CA . GLY A 1 161 ? -22.460 -0.492 30.872 1.00 64.00 161 GLY A CA 1
ATOM 1186 C C . GLY A 1 161 ? -22.565 1.017 31.126 1.00 64.00 161 GLY A C 1
ATOM 1187 O O . GLY A 1 161 ? -23.495 1.455 31.797 1.00 64.00 161 GLY A O 1
ATOM 1188 N N . MET A 1 162 ? -21.653 1.836 30.588 1.00 59.44 162 MET A N 1
ATOM 1189 C CA . MET A 1 162 ? -21.762 3.303 30.640 1.00 59.44 162 MET A CA 1
ATOM 1190 C C . MET A 1 162 ? -22.799 3.813 29.628 1.00 59.44 162 MET A C 1
ATOM 1192 O O . MET A 1 162 ? -22.517 4.629 28.757 1.00 59.44 162 MET A O 1
ATOM 1196 N N . TRP A 1 163 ? -24.032 3.326 29.753 1.00 52.69 163 TRP A N 1
ATOM 1197 C CA . TRP A 1 163 ? -25.199 3.791 29.009 1.00 52.69 163 TRP A CA 1
ATOM 1198 C C . TRP A 1 163 ? -25.960 4.831 29.826 1.00 52.69 163 TRP A C 1
ATOM 1200 O O . TRP A 1 163 ? -27.164 4.729 30.031 1.00 52.69 163 TRP A O 1
ATOM 1210 N N . ARG A 1 164 ? -25.280 5.885 30.280 1.00 48.88 164 ARG A N 1
ATOM 1211 C CA . ARG A 1 164 ? -25.980 7.166 30.378 1.00 48.88 164 ARG A CA 1
ATOM 1212 C C . ARG A 1 164 ? -25.813 7.825 29.026 1.00 48.88 164 ARG A C 1
ATOM 1214 O O . ARG A 1 164 ? -24.883 8.594 28.808 1.00 48.88 164 ARG A O 1
ATOM 1221 N N . ALA A 1 165 ? -26.691 7.453 28.096 1.00 51.16 165 ALA A N 1
ATOM 1222 C CA . ALA A 1 165 ? -26.902 8.269 26.918 1.00 51.16 165 ALA A CA 1
ATOM 1223 C C . ALA A 1 165 ? -27.274 9.659 27.440 1.00 51.16 165 ALA A C 1
ATOM 1225 O O . ALA A 1 165 ? -28.345 9.834 28.016 1.00 51.16 165 ALA A O 1
ATOM 1226 N N . SER A 1 166 ? -26.351 10.616 27.335 1.00 47.06 166 SER A N 1
ATOM 1227 C CA . SER A 1 166 ? -26.690 12.009 27.578 1.00 47.06 166 SER A CA 1
ATOM 1228 C C . SER A 1 166 ? -27.840 12.334 26.631 1.00 47.06 166 SER A C 1
ATOM 1230 O O . SER A 1 166 ? -27.687 12.238 25.414 1.00 47.06 166 SER A O 1
ATOM 1232 N N . THR A 1 167 ? -29.000 12.658 27.195 1.00 46.19 167 THR A N 1
ATOM 1233 C CA . THR A 1 167 ? -30.210 13.104 26.491 1.00 46.19 167 THR A CA 1
ATOM 1234 C C . THR A 1 167 ? -30.040 14.489 25.869 1.00 46.19 167 THR A C 1
ATOM 1236 O O . THR A 1 167 ? -31.014 15.091 25.432 1.00 46.19 167 THR A O 1
ATOM 1239 N N . ALA A 1 168 ? -28.815 15.018 25.834 1.00 48.59 168 ALA A N 1
ATOM 1240 C CA . ALA A 1 168 ? -28.519 16.285 25.209 1.00 48.59 168 ALA A CA 1
ATOM 1241 C C . ALA A 1 168 ? -28.806 16.180 23.700 1.00 48.59 168 ALA A C 1
ATOM 1243 O O . ALA A 1 168 ? -28.136 15.453 22.961 1.00 48.59 168 ALA A O 1
ATOM 1244 N N . GLU A 1 169 ? -29.794 16.954 23.252 1.00 52.34 169 GLU A N 1
ATOM 1245 C CA . GLU A 1 169 ? -30.202 17.102 21.855 1.00 52.34 169 GLU A CA 1
ATOM 1246 C C . GLU A 1 169 ? -29.059 17.426 20.864 1.00 52.34 169 GLU A C 1
ATOM 1248 O O . GLU A 1 169 ? -29.190 17.043 19.698 1.00 52.34 169 GLU A O 1
ATOM 1253 N N . PRO A 1 170 ? -27.885 17.991 21.238 1.00 52.38 170 PRO A N 1
ATOM 1254 C CA . PRO A 1 170 ? -26.774 18.105 20.315 1.00 52.38 170 PRO A CA 1
ATOM 1255 C C . PRO A 1 170 ? -25.818 16.917 20.486 1.00 52.38 170 PRO A C 1
ATOM 1257 O O . PRO A 1 170 ? -24.644 17.093 20.799 1.00 52.38 170 PRO A O 1
ATOM 1260 N N . LYS A 1 171 ? -26.265 15.692 20.179 1.00 48.84 171 LYS A N 1
ATOM 1261 C CA . LYS A 1 171 ? -25.363 14.521 20.048 1.00 48.84 171 LYS A CA 1
ATOM 1262 C C . LYS A 1 171 ? -24.253 14.742 18.994 1.00 48.84 171 LYS A C 1
ATOM 1264 O O . LYS A 1 171 ? -23.275 14.003 18.952 1.00 48.84 171 LYS A O 1
ATOM 1269 N N . TYR A 1 172 ? -24.406 15.783 18.168 1.00 52.00 172 TYR A N 1
ATOM 1270 C CA . TYR A 1 172 ? -23.483 16.226 17.119 1.00 52.00 172 TYR A CA 1
ATOM 1271 C C . TYR A 1 172 ? -23.108 17.717 17.215 1.00 52.00 172 TYR A C 1
ATOM 1273 O O . TYR A 1 172 ? -22.673 18.299 16.218 1.00 52.00 172 TYR A O 1
ATOM 1281 N N . GLY A 1 173 ? -23.321 18.361 18.369 1.00 56.16 173 GLY A N 1
ATOM 1282 C CA . GLY A 1 173 ? -22.866 19.736 18.577 1.00 56.16 173 GLY A CA 1
ATOM 1283 C C . GLY A 1 173 ? -21.343 19.794 18.611 1.00 56.16 173 GLY A C 1
ATOM 1284 O O . GLY A 1 173 ? -20.702 18.946 19.229 1.00 56.16 173 GLY A O 1
ATOM 1285 N N . VAL A 1 174 ? -20.752 20.783 17.941 1.00 62.25 174 VAL A N 1
ATOM 1286 C CA . VAL A 1 174 ? -19.341 21.113 18.170 1.00 62.25 174 VAL A CA 1
ATOM 1287 C C . VAL A 1 174 ? -19.225 21.613 19.612 1.00 62.25 174 VAL A C 1
ATOM 1289 O O . VAL A 1 174 ? -20.131 22.286 20.103 1.00 62.25 174 VAL A O 1
ATOM 1292 N N . PHE A 1 175 ? -18.150 21.259 20.318 1.00 69.19 175 PHE A N 1
ATOM 1293 C CA . PHE A 1 175 ? -17.904 21.818 21.644 1.00 69.19 175 PHE A CA 1
ATOM 1294 C C . PHE A 1 175 ? -17.626 23.321 21.500 1.00 69.19 175 PHE A C 1
ATOM 1296 O O . PHE A 1 175 ? -16.533 23.721 21.117 1.00 69.19 175 PHE A O 1
ATOM 1303 N N . VAL A 1 176 ? -18.644 24.136 21.769 1.00 67.00 176 VAL A N 1
ATOM 1304 C CA . VAL A 1 176 ? -18.628 25.605 21.636 1.00 67.00 176 VAL A CA 1
ATOM 1305 C C . VAL A 1 176 ? -18.295 26.313 22.954 1.00 67.00 176 VAL A C 1
ATOM 1307 O O . VAL A 1 176 ? -18.544 27.500 23.100 1.00 67.00 176 VAL A O 1
ATOM 1310 N N . GLY A 1 177 ? -17.801 25.590 23.967 1.00 68.50 177 GLY A N 1
ATOM 1311 C CA . GLY A 1 177 ? -17.470 26.186 25.269 1.00 68.50 177 GLY A CA 1
ATOM 1312 C C . GLY A 1 177 ? -18.657 26.808 26.024 1.00 68.50 177 GLY A C 1
ATOM 1313 O O . GLY A 1 177 ? -18.438 27.526 26.990 1.00 68.50 177 GLY A O 1
ATOM 1314 N N . GLY A 1 178 ? -19.899 26.526 25.609 1.00 67.00 178 GLY A N 1
ATOM 1315 C CA . GLY A 1 178 ? -21.122 27.108 26.180 1.00 67.00 178 GLY A CA 1
ATOM 1316 C C . GLY A 1 178 ? -21.808 28.155 25.295 1.00 67.00 178 GLY A C 1
ATOM 1317 O O . GLY A 1 178 ? -22.926 28.555 25.602 1.00 67.00 178 GLY A O 1
ATOM 1318 N N . GLU A 1 179 ? -21.208 28.546 24.170 1.00 63.75 179 GLU A N 1
ATOM 1319 C CA . GLU A 1 179 ? -21.774 29.537 23.245 1.00 63.75 179 GLU A CA 1
ATOM 1320 C C . GLU A 1 179 ? -22.681 28.875 22.196 1.00 63.75 179 GLU A C 1
ATOM 1322 O O . GLU A 1 179 ? -22.290 28.617 21.060 1.00 63.75 179 GLU A O 1
ATOM 1327 N N . ILE A 1 180 ? -23.900 28.519 22.609 1.00 58.84 180 ILE A N 1
ATOM 1328 C CA . ILE A 1 180 ? -24.857 27.766 21.775 1.00 58.84 180 ILE A CA 1
ATOM 1329 C C . ILE A 1 180 ? -25.793 28.706 20.982 1.00 58.84 180 ILE A C 1
ATOM 1331 O O . ILE A 1 180 ? -26.361 28.301 19.966 1.00 58.84 180 ILE A O 1
ATOM 1335 N N . GLU A 1 181 ? -25.941 29.967 21.402 1.00 58.53 181 GLU A N 1
ATOM 1336 C CA . GLU A 1 181 ? -26.875 30.927 20.804 1.00 58.53 181 GLU A CA 1
ATOM 1337 C C . GLU A 1 181 ? -26.214 31.851 19.767 1.00 58.53 181 GLU A C 1
ATOM 1339 O O . GLU A 1 181 ? -25.116 32.378 19.954 1.00 58.53 181 GLU A O 1
ATOM 1344 N N . ARG A 1 182 ? -26.925 32.085 18.653 1.00 52.59 182 ARG A N 1
ATOM 1345 C CA . ARG A 1 182 ? -26.587 33.141 17.683 1.00 52.59 182 ARG A CA 1
ATOM 1346 C C . ARG A 1 182 ? -26.590 34.488 18.421 1.00 52.59 182 ARG A C 1
ATOM 1348 O O . ARG A 1 182 ? -27.546 34.736 19.152 1.00 52.59 182 ARG A O 1
ATOM 1355 N N . PRO A 1 183 ? -25.580 35.358 18.228 1.00 55.66 183 PRO A N 1
ATOM 1356 C CA . PRO A 1 183 ? -25.005 35.681 16.918 1.00 55.66 183 PRO A CA 1
ATOM 1357 C C . PRO A 1 183 ? -23.520 35.339 16.705 1.00 55.66 183 PRO A C 1
ATOM 1359 O O . PRO A 1 183 ? -22.991 35.694 15.656 1.00 55.66 183 PRO A O 1
ATOM 1362 N N . TYR A 1 184 ? -22.829 34.690 17.644 1.00 57.03 184 TYR A N 1
ATOM 1363 C CA . TYR A 1 184 ? -21.358 34.718 17.621 1.00 57.03 184 TYR A CA 1
ATOM 1364 C C . TYR A 1 184 ? -20.684 33.619 16.796 1.00 57.03 184 TYR A C 1
ATOM 1366 O O . TYR A 1 184 ? -19.575 33.840 16.316 1.00 57.03 184 TYR A O 1
ATOM 1374 N N . VAL A 1 185 ? -21.325 32.463 16.586 1.00 56.66 185 VAL A N 1
ATOM 1375 C CA . VAL A 1 185 ? -20.656 31.323 15.948 1.00 56.66 185 VAL A CA 1
ATOM 1376 C C . VAL A 1 185 ? -21.637 30.451 15.153 1.00 56.66 185 VAL A C 1
ATOM 1378 O O . VAL A 1 185 ? -22.524 29.814 15.723 1.00 56.66 185 VAL A O 1
ATOM 1381 N N . ASP A 1 186 ? -21.479 30.379 13.827 1.00 57.34 186 ASP A N 1
ATOM 1382 C CA . ASP A 1 186 ? -22.186 29.373 13.030 1.00 57.34 186 ASP A CA 1
ATOM 1383 C C . ASP A 1 186 ? -21.505 28.010 13.230 1.00 57.34 186 ASP A C 1
ATOM 1385 O O . ASP A 1 186 ? -20.318 27.833 12.960 1.00 57.34 186 ASP A O 1
ATOM 1389 N N . ILE A 1 187 ? -22.258 27.012 13.697 1.00 56.56 187 ILE A N 1
ATOM 1390 C CA . ILE A 1 187 ? -21.781 25.638 13.937 1.00 56.56 187 ILE A CA 1
ATOM 1391 C C . ILE A 1 187 ? -21.195 25.018 12.647 1.00 56.56 187 ILE A C 1
ATOM 1393 O O . ILE A 1 187 ? -20.398 24.077 12.709 1.00 56.56 187 ILE A O 1
ATOM 1397 N N . GLY A 1 188 ? -21.566 25.538 11.470 1.00 58.09 188 GLY A N 1
ATOM 1398 C CA . GLY A 1 188 ? -20.937 25.201 10.192 1.00 58.09 188 GLY A CA 1
ATOM 1399 C C . GLY A 1 188 ? -19.483 25.673 10.049 1.00 58.09 188 GLY A C 1
ATOM 1400 O O . GLY A 1 188 ? -18.692 24.961 9.433 1.00 58.09 188 GLY A O 1
ATOM 1401 N N . GLU A 1 189 ? -19.119 26.813 10.643 1.00 56.12 189 GLU A N 1
ATOM 1402 C CA . GLU A 1 189 ? -17.800 27.457 10.530 1.00 56.12 189 GLU A CA 1
ATOM 1403 C C . GLU A 1 189 ? -16.776 26.948 11.561 1.00 56.12 189 GLU A C 1
ATOM 1405 O O . GLU A 1 189 ? -15.581 26.935 11.279 1.00 56.12 189 GLU A O 1
ATOM 1410 N N . VAL A 1 190 ? -17.217 26.446 12.724 1.00 57.84 190 VAL A N 1
ATOM 1411 C CA . VAL A 1 190 ? -16.323 25.858 13.761 1.00 57.84 190 VAL A CA 1
ATOM 1412 C C . VAL A 1 190 ? -15.874 24.437 13.427 1.00 57.84 190 VAL A C 1
ATOM 1414 O O . VAL A 1 190 ? -15.070 23.832 14.138 1.00 57.84 190 VAL A O 1
ATOM 1417 N N . LYS A 1 191 ? -16.428 23.833 12.374 1.00 60.28 191 LYS A N 1
ATOM 1418 C CA . LYS A 1 191 ? -16.038 22.480 11.987 1.00 60.28 191 LYS A CA 1
ATOM 1419 C C . LYS A 1 191 ? -14.625 22.483 11.427 1.00 60.28 191 LYS A C 1
ATOM 1421 O O . LYS A 1 191 ? -14.269 23.318 10.603 1.00 60.28 191 LYS A O 1
ATOM 1426 N N . ALA A 1 192 ? -13.853 21.468 11.810 1.00 59.88 192 ALA A N 1
ATOM 1427 C CA . ALA A 1 192 ? -12.631 21.119 11.104 1.00 59.88 192 ALA A CA 1
ATOM 1428 C C . ALA A 1 192 ? -12.989 20.778 9.648 1.00 59.88 192 ALA A C 1
ATOM 1430 O O . ALA A 1 192 ? -13.471 19.683 9.349 1.00 59.88 192 ALA A O 1
ATOM 1431 N N . ASP A 1 193 ? -12.816 21.752 8.758 1.00 65.50 193 ASP A N 1
ATOM 1432 C CA . ASP A 1 193 ? -13.042 21.593 7.330 1.00 65.50 193 ASP A CA 1
ATOM 1433 C C . ASP A 1 193 ? -12.084 20.517 6.783 1.00 65.50 193 ASP A C 1
ATOM 1435 O O . ASP A 1 193 ? -10.948 20.350 7.230 1.00 65.50 193 ASP A O 1
ATOM 1439 N N . MET A 1 194 ? -12.509 19.782 5.757 1.00 64.06 194 MET A N 1
ATOM 1440 C CA . MET A 1 194 ? -11.636 18.878 5.003 1.00 64.06 194 MET A CA 1
ATOM 1441 C C . MET A 1 194 ? -10.382 19.609 4.502 1.00 64.06 194 MET A C 1
ATOM 1443 O O . MET A 1 194 ? -9.319 18.996 4.351 1.00 64.06 194 MET A O 1
ATOM 1447 N N . ARG A 1 195 ? -10.490 20.927 4.275 1.00 67.69 195 ARG A N 1
ATOM 1448 C CA . ARG A 1 195 ? -9.357 21.792 3.942 1.00 67.69 195 ARG A CA 1
ATOM 1449 C C . ARG A 1 195 ? -8.264 21.755 5.003 1.00 67.69 195 ARG A C 1
ATOM 1451 O O . ARG A 1 195 ? -7.105 21.730 4.605 1.00 67.69 195 ARG A O 1
ATOM 1458 N N . SER A 1 196 ? -8.587 21.643 6.293 1.00 72.50 196 SER A N 1
ATOM 1459 C CA . SER A 1 196 ? -7.614 21.586 7.396 1.00 72.50 196 SER A CA 1
ATOM 1460 C C . SER A 1 196 ? -6.620 20.431 7.233 1.00 72.50 196 SER A C 1
ATOM 1462 O O . SER A 1 196 ? -5.423 20.618 7.435 1.00 72.50 196 SER A O 1
ATOM 1464 N N . PHE A 1 197 ? -7.085 19.262 6.770 1.00 70.38 197 PHE A N 1
ATOM 1465 C CA . PHE A 1 197 ? -6.230 18.090 6.527 1.00 70.38 197 PHE A CA 1
ATOM 1466 C C . PHE A 1 197 ? -5.231 18.285 5.383 1.00 70.38 197 PHE A C 1
ATOM 1468 O O . PHE A 1 197 ? -4.185 17.642 5.363 1.00 70.38 197 PHE A O 1
ATOM 1475 N N . THR A 1 198 ? -5.545 19.141 4.409 1.00 74.31 198 THR A N 1
ATOM 1476 C CA . THR A 1 198 ? -4.648 19.417 3.276 1.00 74.31 198 THR A CA 1
ATOM 1477 C C . THR A 1 198 ? -3.991 20.773 3.312 1.00 74.31 198 THR A C 1
ATOM 1479 O O . THR A 1 198 ? -3.123 21.009 2.484 1.00 74.31 198 THR A O 1
ATOM 1482 N N . PHE A 1 199 ? -4.368 21.648 4.236 1.00 80.62 199 PHE A N 1
ATOM 1483 C CA . PHE A 1 199 ? -3.917 23.031 4.251 1.00 80.62 199 PHE A CA 1
ATOM 1484 C C . PHE A 1 199 ? -2.395 23.119 4.372 1.00 80.62 199 PHE A C 1
ATOM 1486 O O . PHE A 1 199 ? -1.751 23.707 3.510 1.00 80.62 199 PHE A O 1
ATOM 1493 N N . ALA A 1 200 ? -1.812 22.433 5.360 1.00 82.19 200 ALA A N 1
ATOM 1494 C CA . ALA A 1 200 ? -0.364 22.420 5.566 1.00 82.19 200 ALA A CA 1
ATOM 1495 C C . ALA A 1 200 ? 0.395 21.861 4.348 1.00 82.19 200 ALA A C 1
ATOM 1497 O O . ALA A 1 200 ? 1.376 22.447 3.897 1.00 82.19 200 ALA A O 1
ATOM 1498 N N . ALA A 1 201 ? -0.088 20.757 3.768 1.00 79.19 201 ALA A N 1
ATOM 1499 C CA . ALA A 1 201 ? 0.529 20.157 2.587 1.00 79.19 201 ALA A CA 1
ATOM 1500 C C . ALA A 1 201 ? 0.382 21.046 1.340 1.00 79.19 201 ALA A C 1
ATOM 1502 O O . ALA A 1 201 ? 1.329 21.202 0.575 1.00 79.19 201 ALA A O 1
ATOM 1503 N N . ALA A 1 202 ? -0.790 21.648 1.139 1.00 80.56 202 ALA A N 1
ATOM 1504 C CA . ALA A 1 202 ? -1.048 22.563 0.034 1.00 80.56 202 ALA A CA 1
ATOM 1505 C C . ALA A 1 202 ? -0.182 23.820 0.146 1.00 80.56 202 ALA A C 1
ATOM 1507 O O . ALA A 1 202 ? 0.350 24.260 -0.861 1.00 80.56 202 ALA A O 1
ATOM 1508 N N . GLN A 1 203 ? 0.021 24.348 1.355 1.00 85.31 203 GLN A N 1
ATOM 1509 C CA . GLN A 1 203 ? 0.883 25.502 1.595 1.00 85.31 203 GLN A CA 1
ATOM 1510 C C . GLN A 1 203 ? 2.365 25.165 1.375 1.00 85.31 203 GLN A C 1
ATOM 1512 O O . GLN A 1 203 ? 3.069 25.905 0.694 1.00 85.31 203 GLN A O 1
ATOM 1517 N N . MET A 1 204 ? 2.835 24.026 1.894 1.00 87.50 204 MET A N 1
ATOM 1518 C CA . MET A 1 204 ? 4.224 23.581 1.727 1.00 87.50 204 MET A CA 1
ATOM 1519 C C . MET A 1 204 ? 4.572 23.299 0.257 1.00 87.50 204 MET A C 1
ATOM 1521 O O . MET A 1 204 ? 5.675 23.604 -0.194 1.00 87.50 204 MET A O 1
ATOM 1525 N N . PHE A 1 205 ? 3.630 22.731 -0.501 1.00 86.19 205 PHE A N 1
ATOM 1526 C CA . PHE A 1 205 ? 3.830 22.334 -1.895 1.00 86.19 205 PHE A CA 1
ATOM 1527 C C . PHE A 1 205 ? 3.092 23.228 -2.900 1.00 86.19 205 PHE A C 1
ATOM 1529 O O . PHE A 1 205 ? 2.890 22.807 -4.040 1.00 86.19 205 PHE A O 1
ATOM 1536 N N . ASP A 1 206 ? 2.718 24.455 -2.528 1.00 88.81 206 ASP A N 1
ATOM 1537 C CA . ASP A 1 206 ? 1.860 25.334 -3.341 1.00 88.81 206 ASP A CA 1
ATOM 1538 C C . ASP A 1 206 ? 2.403 25.521 -4.764 1.00 88.81 206 ASP A C 1
ATOM 1540 O O . ASP A 1 206 ? 1.704 25.296 -5.750 1.00 88.81 206 ASP A O 1
ATOM 1544 N N . ARG A 1 207 ? 3.707 25.786 -4.896 1.00 88.19 207 ARG A N 1
ATOM 1545 C CA . ARG A 1 207 ? 4.375 25.912 -6.202 1.00 88.19 207 ARG A CA 1
ATOM 1546 C C . ARG A 1 207 ? 4.210 24.667 -7.083 1.00 88.19 207 ARG A C 1
ATOM 1548 O O . ARG A 1 207 ? 4.009 24.793 -8.292 1.00 88.19 207 ARG A O 1
ATOM 1555 N N . TYR A 1 208 ? 4.286 23.473 -6.499 1.00 88.00 208 TYR A N 1
ATOM 1556 C CA . TYR A 1 208 ? 4.098 22.216 -7.226 1.00 88.00 208 TYR A CA 1
ATOM 1557 C C . TYR A 1 208 ? 2.625 21.979 -7.562 1.00 88.00 208 TYR A C 1
ATOM 1559 O O . TYR A 1 208 ? 2.314 21.587 -8.687 1.00 88.00 208 TYR A O 1
ATOM 1567 N N . TYR A 1 209 ? 1.717 22.288 -6.634 1.00 86.25 209 TYR A N 1
ATOM 1568 C CA . TYR A 1 209 ? 0.277 22.240 -6.873 1.00 86.25 209 TYR A CA 1
ATOM 1569 C C . TYR A 1 209 ? -0.132 23.168 -8.015 1.00 86.25 209 TYR A C 1
ATOM 1571 O O . TYR A 1 209 ? -0.831 22.736 -8.928 1.00 86.25 209 TYR A O 1
ATOM 1579 N N . GLN A 1 210 ? 0.342 24.413 -8.027 1.00 88.19 210 GLN A N 1
ATOM 1580 C CA . GLN A 1 210 ? 0.062 25.367 -9.098 1.00 88.19 210 GLN A CA 1
ATOM 1581 C C . GLN A 1 210 ? 0.638 24.912 -10.441 1.00 88.19 210 GLN A C 1
ATOM 1583 O O . GLN A 1 210 ? -0.018 25.059 -11.474 1.00 88.19 210 GLN A O 1
ATOM 1588 N N . PHE A 1 211 ? 1.840 24.327 -10.449 1.00 90.94 211 PHE A N 1
ATOM 1589 C CA . PHE A 1 211 ? 2.402 23.720 -11.655 1.00 90.94 211 PHE A CA 1
ATOM 1590 C C . PHE A 1 211 ? 1.509 22.588 -12.184 1.00 90.94 211 PHE A C 1
ATOM 1592 O O . PHE A 1 211 ? 1.174 22.576 -13.371 1.00 90.94 211 PHE A O 1
ATOM 1599 N N . MET A 1 212 ? 1.077 21.676 -11.308 1.00 89.75 212 MET A N 1
ATOM 1600 C CA . MET A 1 212 ? 0.182 20.579 -11.674 1.00 89.75 212 MET A CA 1
ATOM 1601 C C . MET A 1 212 ? -1.181 21.073 -12.173 1.00 89.75 212 MET A C 1
ATOM 1603 O O . MET A 1 212 ? -1.623 20.639 -13.235 1.00 89.75 212 MET A O 1
ATOM 1607 N N . TRP A 1 213 ? -1.799 22.041 -11.493 1.00 87.62 213 TRP A N 1
ATOM 1608 C CA . TRP A 1 213 ? -3.078 22.642 -11.894 1.00 87.62 213 TRP A CA 1
ATOM 1609 C C . TRP A 1 213 ? -3.023 23.359 -13.245 1.00 87.62 213 TRP A C 1
ATOM 1611 O O . TRP A 1 213 ? -3.996 23.345 -13.993 1.00 87.62 213 TRP A O 1
ATOM 1621 N N . ARG A 1 214 ? -1.872 23.933 -13.619 1.00 88.88 214 ARG A N 1
ATOM 1622 C CA . ARG A 1 214 ? -1.654 24.534 -14.950 1.00 88.88 214 ARG A CA 1
ATOM 1623 C C . ARG A 1 214 ? -1.433 23.495 -16.062 1.00 88.88 214 ARG A C 1
ATOM 1625 O O . ARG A 1 214 ? -1.055 23.857 -17.180 1.00 88.88 214 ARG A O 1
ATOM 1632 N N . GLY A 1 215 ? -1.650 22.213 -15.773 1.00 86.19 215 GLY A N 1
ATOM 1633 C CA . GLY A 1 215 ? -1.515 21.100 -16.709 1.00 86.19 215 GLY A CA 1
ATOM 1634 C C . GLY A 1 215 ? -0.227 20.292 -16.559 1.00 86.19 215 GLY A C 1
ATOM 1635 O O . GLY A 1 215 ? 0.012 19.436 -17.401 1.00 86.19 215 GLY A O 1
ATOM 1636 N N . GLY A 1 216 ? 0.594 20.566 -15.535 1.00 90.75 216 GLY A N 1
ATOM 1637 C CA . GLY A 1 216 ? 1.711 19.741 -15.057 1.00 90.75 216 GLY A CA 1
ATOM 1638 C C . GLY A 1 216 ? 2.387 18.833 -16.087 1.00 90.75 216 GLY A C 1
ATOM 1639 O O . GLY A 1 216 ? 2.918 19.292 -17.102 1.00 90.75 216 GLY A O 1
ATOM 1640 N N . LEU A 1 217 ? 2.358 17.527 -15.801 1.00 90.06 217 LEU A N 1
ATOM 1641 C CA . LEU A 1 217 ? 2.878 16.482 -16.686 1.00 90.06 217 LEU A CA 1
ATOM 1642 C C . LEU A 1 217 ? 1.938 16.176 -17.862 1.00 90.06 217 LEU A C 1
ATOM 1644 O O . LEU A 1 217 ? 2.414 15.738 -18.909 1.00 90.06 217 LEU A O 1
ATOM 1648 N N . ASP A 1 218 ? 0.640 16.479 -17.761 1.00 92.56 218 ASP A N 1
ATOM 1649 C CA . ASP A 1 218 ? -0.315 16.304 -18.867 1.00 92.56 218 ASP A CA 1
ATOM 1650 C C . ASP A 1 218 ? 0.097 17.079 -20.114 1.00 92.56 218 ASP A C 1
ATOM 1652 O O . ASP A 1 218 ? -0.228 16.683 -21.231 1.00 92.56 218 ASP A O 1
ATOM 1656 N N . ARG A 1 219 ? 0.820 18.191 -19.955 1.00 91.06 219 ARG A N 1
ATOM 1657 C CA . ARG A 1 219 ? 1.368 18.943 -21.084 1.00 91.06 219 ARG A CA 1
ATOM 1658 C C . ARG A 1 219 ? 2.394 18.126 -21.867 1.00 91.06 219 ARG A C 1
ATOM 1660 O O . ARG A 1 219 ? 2.428 18.230 -23.090 1.00 91.06 219 ARG A O 1
ATOM 1667 N N . ILE A 1 220 ? 3.207 17.321 -21.185 1.00 91.50 220 ILE A N 1
ATOM 1668 C CA . ILE A 1 220 ? 4.183 16.428 -21.821 1.00 91.50 220 ILE A CA 1
ATOM 1669 C C . ILE A 1 220 ? 3.439 15.322 -22.568 1.00 91.50 220 ILE A C 1
ATOM 1671 O O . ILE A 1 220 ? 3.692 15.125 -23.754 1.00 91.50 220 ILE A O 1
ATOM 1675 N N . TYR A 1 221 ? 2.459 14.682 -21.924 1.00 91.81 221 TYR A N 1
ATOM 1676 C CA . TYR A 1 221 ? 1.638 13.650 -22.563 1.00 91.81 221 TYR A CA 1
ATOM 1677 C C . TYR A 1 221 ? 0.880 14.176 -23.782 1.00 91.81 221 TYR A C 1
ATOM 1679 O O . TYR A 1 221 ? 0.914 13.559 -24.843 1.00 91.81 221 TYR A O 1
ATOM 1687 N N . ARG A 1 222 ? 0.259 15.356 -23.678 1.00 93.75 222 ARG A N 1
ATOM 1688 C CA . ARG A 1 222 ? -0.434 15.993 -24.806 1.00 93.75 222 ARG A CA 1
ATOM 1689 C C . ARG A 1 222 ? 0.514 16.357 -25.942 1.00 93.75 222 ARG A C 1
ATOM 1691 O O . ARG A 1 222 ? 0.138 16.190 -27.095 1.00 93.75 222 ARG A O 1
ATOM 1698 N N . ARG A 1 223 ? 1.737 16.808 -25.638 1.00 93.94 223 ARG A N 1
ATOM 1699 C CA . ARG A 1 223 ? 2.763 17.070 -26.660 1.00 93.94 223 ARG A CA 1
ATOM 1700 C C . ARG A 1 223 ? 3.239 15.793 -27.342 1.00 93.94 223 ARG A C 1
ATOM 1702 O O . ARG A 1 223 ? 3.354 15.775 -28.560 1.00 93.94 223 ARG A O 1
ATOM 1709 N N . LEU A 1 224 ? 3.483 14.724 -26.587 1.00 94.19 224 LEU A N 1
ATOM 1710 C CA . LEU A 1 224 ? 3.824 13.418 -27.157 1.00 94.19 224 LEU A CA 1
ATOM 1711 C C . LEU A 1 224 ? 2.703 12.916 -28.071 1.00 94.19 224 LEU A C 1
ATOM 1713 O O . LEU A 1 224 ? 2.965 12.543 -29.213 1.00 94.19 224 LEU A O 1
ATOM 1717 N N . ALA A 1 225 ? 1.454 12.997 -27.609 1.00 94.44 225 ALA A N 1
ATOM 1718 C CA . ALA A 1 225 ? 0.288 12.628 -28.399 1.00 94.44 225 ALA A CA 1
ATOM 1719 C C . ALA A 1 225 ? 0.151 13.488 -29.664 1.00 94.44 225 ALA A C 1
ATOM 1721 O O . ALA A 1 225 ? -0.104 12.952 -30.739 1.00 94.44 225 ALA A O 1
ATOM 1722 N N . SER A 1 226 ? 0.370 14.805 -29.577 1.00 94.69 226 SER A N 1
ATOM 1723 C CA . SER A 1 226 ? 0.294 15.685 -30.745 1.00 94.69 226 SER A CA 1
ATOM 1724 C C . SER A 1 226 ? 1.433 15.435 -31.733 1.00 94.69 226 SER A C 1
ATOM 1726 O O . SER A 1 226 ? 1.197 15.449 -32.936 1.00 94.69 226 SER A O 1
ATOM 1728 N N . CYS A 1 227 ? 2.651 15.154 -31.257 1.00 94.75 227 CYS A N 1
ATOM 1729 C CA . CYS A 1 227 ? 3.766 14.740 -32.112 1.00 94.75 227 CYS A CA 1
ATOM 1730 C C . CYS A 1 227 ? 3.455 13.423 -32.832 1.00 94.75 227 CYS A C 1
ATOM 1732 O O . CYS A 1 227 ? 3.672 13.317 -34.037 1.00 94.75 227 CYS A O 1
ATOM 1734 N N . PHE A 1 228 ? 2.891 12.443 -32.124 1.00 93.81 228 PHE A N 1
ATOM 1735 C CA . PHE A 1 228 ? 2.482 11.172 -32.718 1.00 93.81 228 PHE A CA 1
ATOM 1736 C C . PHE A 1 228 ? 1.353 11.350 -33.747 1.00 93.81 228 PHE A C 1
ATOM 1738 O O . PHE A 1 228 ? 1.415 10.809 -34.852 1.00 93.81 228 PHE A O 1
ATOM 1745 N N . ALA A 1 229 ? 0.348 12.172 -33.437 1.00 93.88 229 ALA A N 1
ATOM 1746 C CA . ALA A 1 229 ? -0.720 12.531 -34.369 1.00 93.88 229 ALA A CA 1
ATOM 1747 C C . ALA A 1 229 ? -0.180 13.264 -35.611 1.00 93.88 229 ALA A C 1
ATOM 1749 O O . ALA A 1 229 ? -0.617 13.014 -36.733 1.00 93.88 229 ALA A O 1
ATOM 1750 N N . ALA A 1 230 ? 0.815 14.136 -35.438 1.00 92.94 230 ALA A N 1
ATOM 1751 C CA . ALA A 1 230 ? 1.470 14.802 -36.554 1.00 92.94 230 ALA A CA 1
ATOM 1752 C C . ALA A 1 230 ? 2.239 13.794 -37.423 1.00 92.94 230 ALA A C 1
ATOM 1754 O O . ALA A 1 230 ? 2.079 13.804 -38.643 1.00 92.94 230 ALA A O 1
ATOM 1755 N N . ALA A 1 231 ? 3.023 12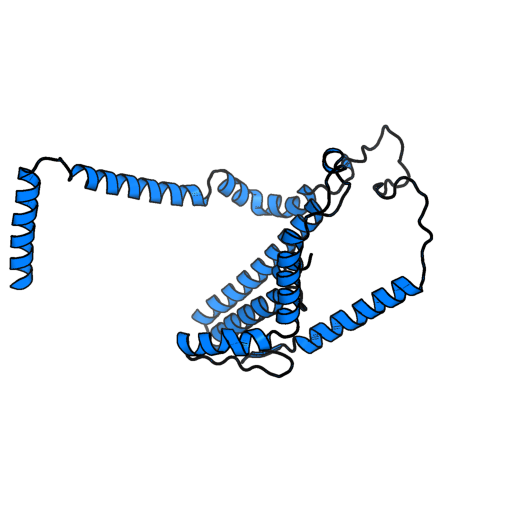.896 -36.819 1.00 91.25 231 ALA A N 1
ATOM 1756 C CA . ALA A 1 231 ? 3.778 11.861 -37.528 1.00 91.25 231 ALA A CA 1
ATOM 1757 C C . ALA A 1 231 ? 2.859 10.917 -38.322 1.00 91.25 231 ALA A C 1
ATOM 1759 O O . ALA A 1 231 ? 3.065 10.701 -39.516 1.00 91.25 231 ALA A O 1
ATOM 1760 N N . THR A 1 232 ? 1.777 10.436 -37.708 1.00 90.00 232 THR A N 1
ATOM 1761 C CA . THR A 1 232 ? 0.759 9.626 -38.401 1.00 90.00 232 THR A CA 1
ATOM 1762 C C . THR A 1 232 ? 0.057 10.411 -39.510 1.00 90.00 232 THR A C 1
ATOM 1764 O O . THR A 1 232 ? -0.213 9.858 -40.573 1.00 90.00 232 THR A O 1
ATOM 1767 N N . GLY A 1 233 ? -0.146 11.721 -39.343 1.00 87.88 233 GLY A N 1
ATOM 1768 C CA . GLY A 1 233 ? -0.608 12.607 -40.412 1.00 87.88 233 GLY A CA 1
ATOM 1769 C C . GLY A 1 233 ? 0.347 12.691 -41.613 1.00 87.88 233 GLY A C 1
ATOM 1770 O O . GLY A 1 233 ? -0.116 12.846 -42.744 1.00 87.88 233 GLY A O 1
ATOM 1771 N N . HIS A 1 234 ? 1.664 12.555 -41.411 1.00 85.75 234 HIS A N 1
ATOM 1772 C CA . HIS A 1 234 ? 2.637 12.469 -42.510 1.00 85.75 234 HIS A CA 1
ATOM 1773 C C . HIS A 1 234 ? 2.517 11.134 -43.253 1.00 85.75 234 HIS A C 1
ATOM 1775 O O . HIS A 1 234 ? 2.457 11.134 -44.478 1.00 85.75 234 HIS A O 1
ATOM 1781 N N . VAL A 1 235 ? 2.382 10.019 -42.528 1.00 83.31 235 VAL A N 1
ATOM 1782 C CA . VAL A 1 235 ? 2.169 8.686 -43.123 1.00 83.31 235 VAL A CA 1
ATOM 1783 C C . VAL A 1 235 ? 0.836 8.616 -43.873 1.00 83.31 235 VAL A C 1
ATOM 1785 O O . VAL A 1 235 ? 0.775 8.091 -44.980 1.00 83.31 235 VAL A O 1
ATOM 1788 N N . ARG A 1 236 ? -0.228 9.229 -43.337 1.00 82.56 236 ARG A N 1
ATOM 1789 C CA . ARG A 1 236 ? -1.538 9.307 -44.004 1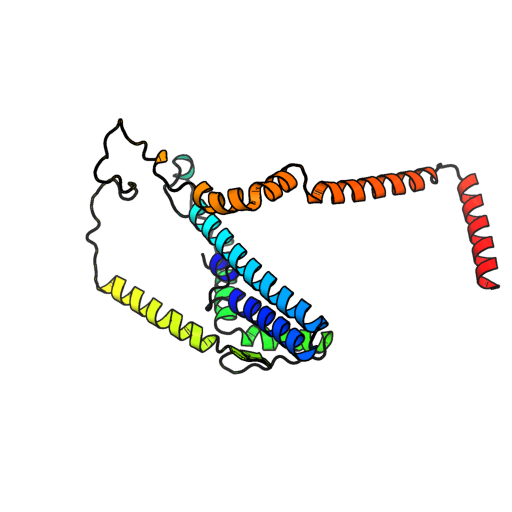.00 82.56 236 ARG A CA 1
ATOM 1790 C C . ARG A 1 236 ? -1.446 9.975 -45.375 1.00 82.56 236 ARG A C 1
ATOM 1792 O O . ARG A 1 236 ? -2.144 9.561 -46.290 1.00 82.56 236 ARG A O 1
ATOM 1799 N N . ARG A 1 237 ? -0.577 10.979 -45.539 1.00 79.44 237 ARG A N 1
ATOM 1800 C CA . ARG A 1 237 ? -0.369 11.645 -46.836 1.00 79.44 237 ARG A CA 1
ATOM 1801 C C . ARG A 1 237 ? 0.286 10.746 -47.887 1.00 79.44 237 ARG A C 1
ATOM 1803 O O . ARG A 1 237 ? 0.149 11.044 -49.065 1.00 79.44 237 ARG A O 1
ATOM 1810 N N . ALA A 1 238 ? 0.940 9.652 -47.494 1.00 75.81 238 ALA A N 1
ATOM 1811 C CA . ALA A 1 238 ? 1.436 8.646 -48.433 1.00 75.81 238 ALA A CA 1
ATOM 1812 C C . ALA A 1 238 ? 0.313 7.748 -48.994 1.00 75.81 238 ALA A C 1
ATOM 1814 O O . ALA A 1 238 ? 0.486 7.131 -50.043 1.00 75.81 238 ALA A O 1
ATOM 1815 N N . HIS A 1 239 ? -0.860 7.699 -48.347 1.00 78.38 239 HIS A N 1
ATOM 1816 C CA . HIS A 1 239 ? -2.046 7.026 -48.876 1.00 78.38 239 HIS A CA 1
ATOM 1817 C C . HIS A 1 239 ? -2.870 7.982 -49.748 1.00 78.38 239 HIS A C 1
ATOM 1819 O O . HIS A 1 239 ? -3.781 8.654 -49.274 1.00 78.38 239 HIS A O 1
ATOM 1825 N N . ILE A 1 240 ? -2.539 8.035 -51.039 1.00 78.81 240 ILE A N 1
ATOM 1826 C CA . ILE A 1 240 ? -3.123 8.983 -52.008 1.00 78.81 240 ILE A CA 1
ATOM 1827 C C . ILE A 1 240 ? -4.325 8.365 -52.759 1.00 78.81 240 ILE A C 1
ATOM 1829 O O . ILE A 1 240 ? -4.962 9.024 -53.570 1.00 78.81 240 ILE A O 1
ATOM 1833 N N . GLY A 1 241 ? -4.658 7.090 -52.509 1.00 80.25 241 GLY A N 1
ATOM 1834 C CA . GLY A 1 241 ? -5.795 6.403 -53.146 1.00 80.25 241 GLY A CA 1
ATOM 1835 C C . GLY A 1 241 ? -5.609 6.101 -54.642 1.00 80.25 241 GLY A C 1
ATOM 1836 O O . GLY A 1 241 ? -6.498 5.536 -55.269 1.00 80.25 241 GLY A O 1
ATOM 1837 N N . VAL A 1 242 ? -4.450 6.438 -55.216 1.00 85.94 242 VAL A N 1
ATOM 1838 C CA . VAL A 1 242 ? -4.113 6.203 -56.626 1.00 85.94 242 VAL A CA 1
ATOM 1839 C C . VAL A 1 242 ? -3.347 4.889 -56.761 1.00 85.94 242 VAL A C 1
ATOM 1841 O O . VAL A 1 242 ? -2.216 4.777 -56.289 1.00 85.94 242 VAL A O 1
ATOM 1844 N N . ILE A 1 243 ? -3.941 3.912 -57.453 1.00 83.62 243 ILE A N 1
ATOM 1845 C CA . ILE A 1 243 ? -3.393 2.554 -57.645 1.00 83.62 243 ILE A CA 1
ATOM 1846 C C . ILE A 1 243 ? -1.962 2.582 -58.205 1.00 83.62 243 ILE A C 1
ATOM 1848 O O . ILE A 1 243 ? -1.089 1.897 -57.677 1.00 83.62 243 ILE A O 1
ATOM 1852 N N . ASN A 1 244 ? -1.691 3.442 -59.193 1.00 86.44 244 ASN A N 1
ATOM 1853 C CA . ASN A 1 244 ? -0.376 3.535 -59.842 1.00 86.44 244 ASN A CA 1
ATOM 1854 C C . ASN A 1 244 ? 0.766 3.850 -58.862 1.00 86.44 244 ASN A 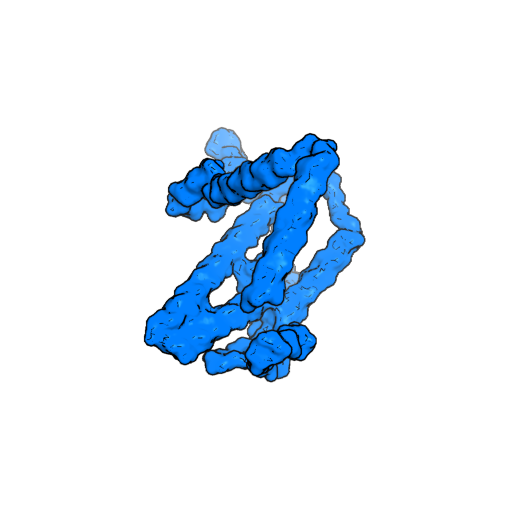C 1
ATOM 1856 O O . ASN A 1 244 ? 1.879 3.359 -59.027 1.00 86.44 244 ASN A O 1
ATOM 1860 N N . ILE A 1 245 ? 0.495 4.645 -57.824 1.00 83.19 245 ILE A N 1
ATOM 1861 C CA . ILE A 1 245 ? 1.500 5.021 -56.824 1.00 83.19 245 ILE A CA 1
ATOM 1862 C C . ILE A 1 245 ? 1.815 3.822 -55.922 1.00 83.19 245 ILE A C 1
ATOM 1864 O O . ILE A 1 245 ? 2.979 3.577 -55.617 1.00 83.19 245 ILE A O 1
ATOM 1868 N N . TYR A 1 246 ? 0.812 3.017 -55.561 1.00 86.31 246 TYR A N 1
ATOM 1869 C CA . TYR A 1 246 ? 1.024 1.780 -54.802 1.00 86.31 246 TYR A CA 1
ATOM 1870 C C . TYR A 1 246 ? 1.849 0.753 -55.583 1.00 86.31 246 TYR A C 1
ATOM 1872 O O . TYR A 1 246 ? 2.730 0.122 -55.004 1.00 86.31 246 TYR A O 1
ATOM 1880 N N . SER A 1 247 ? 1.634 0.627 -56.895 1.00 86.38 247 SER A N 1
ATOM 1881 C CA . SER A 1 247 ? 2.448 -0.250 -57.746 1.00 86.38 247 SER A CA 1
ATOM 1882 C C . SER A 1 247 ? 3.929 0.145 -57.732 1.00 86.38 247 SER A C 1
ATOM 1884 O O . SER A 1 247 ? 4.790 -0.727 -57.633 1.00 86.38 247 SER A O 1
ATOM 1886 N N . VAL A 1 248 ? 4.235 1.449 -57.749 1.00 88.38 248 VAL A N 1
ATOM 1887 C CA . VAL A 1 248 ? 5.616 1.951 -57.632 1.00 88.38 248 VAL A CA 1
ATOM 1888 C C . VAL A 1 248 ? 6.231 1.581 -56.279 1.00 88.38 248 VAL A C 1
ATOM 1890 O O . VAL A 1 248 ? 7.361 1.098 -56.248 1.00 88.38 248 VAL A O 1
ATOM 1893 N N . TRP A 1 249 ? 5.490 1.732 -55.174 1.00 85.00 249 TRP A N 1
ATOM 1894 C CA . TRP A 1 249 ? 5.959 1.330 -53.839 1.00 85.00 249 TRP A CA 1
ATOM 1895 C C . TRP A 1 249 ? 6.266 -0.170 -53.739 1.00 85.00 249 TRP A C 1
ATOM 1897 O O . TRP A 1 249 ? 7.265 -0.542 -53.128 1.00 85.00 249 TRP A O 1
ATOM 1907 N N . VAL A 1 250 ? 5.450 -1.030 -54.360 1.00 89.00 250 VAL A N 1
ATOM 1908 C CA . VAL A 1 250 ? 5.667 -2.489 -54.373 1.00 89.00 250 VAL A CA 1
ATOM 1909 C C . VAL A 1 250 ? 6.933 -2.857 -55.147 1.00 89.00 250 VAL A C 1
ATOM 1911 O O . VAL A 1 250 ? 7.740 -3.646 -54.657 1.00 89.00 250 VAL A O 1
ATOM 1914 N N . VAL A 1 251 ? 7.144 -2.262 -56.325 1.00 92.31 251 VAL A N 1
ATOM 1915 C CA . VAL A 1 251 ? 8.345 -2.517 -57.137 1.00 92.31 251 VAL A CA 1
ATOM 1916 C C . VAL A 1 251 ? 9.605 -2.020 -56.423 1.00 92.31 251 VAL A C 1
ATOM 1918 O O . VAL A 1 251 ? 10.586 -2.756 -56.343 1.00 92.31 251 VAL A O 1
ATOM 1921 N N . LEU A 1 252 ? 9.572 -0.817 -55.837 1.00 92.12 252 LEU A N 1
ATOM 1922 C CA . LEU A 1 252 ? 10.674 -0.290 -55.021 1.00 92.12 252 LEU A CA 1
ATOM 1923 C C . LEU A 1 252 ? 10.985 -1.195 -53.824 1.00 92.12 252 LEU A C 1
ATOM 1925 O O . LEU A 1 252 ? 12.149 -1.500 -53.576 1.00 92.12 252 LEU A O 1
ATOM 1929 N N . GLY A 1 253 ? 9.954 -1.659 -53.113 1.00 91.19 253 GLY A N 1
ATOM 1930 C CA . GLY A 1 253 ? 10.109 -2.596 -52.002 1.00 91.19 253 GLY A CA 1
ATOM 1931 C C . GLY A 1 253 ? 10.763 -3.912 -52.430 1.00 91.19 253 GLY A C 1
ATOM 1932 O O . GLY A 1 253 ? 11.670 -4.389 -51.752 1.00 91.19 253 GLY A O 1
ATOM 1933 N N . ALA A 1 254 ? 10.369 -4.465 -53.581 1.00 90.94 254 ALA A N 1
ATOM 1934 C CA . ALA A 1 254 ? 10.959 -5.687 -54.127 1.00 90.94 254 ALA A CA 1
ATOM 1935 C C . ALA A 1 254 ? 12.440 -5.508 -54.507 1.00 90.94 254 ALA A C 1
ATOM 1937 O O . ALA A 1 254 ? 13.256 -6.372 -54.198 1.00 90.94 254 ALA A O 1
ATOM 1938 N N . VAL A 1 255 ? 12.805 -4.379 -55.125 1.00 92.88 255 VAL A N 1
ATOM 1939 C CA . VAL A 1 255 ? 14.205 -4.061 -55.461 1.00 92.88 255 VAL A CA 1
ATOM 1940 C C . VAL A 1 255 ? 15.054 -3.912 -54.198 1.00 92.88 255 VAL A C 1
ATOM 1942 O O . VAL A 1 255 ? 16.141 -4.479 -54.125 1.00 92.88 255 VAL A O 1
ATOM 1945 N N . ILE A 1 256 ? 14.552 -3.205 -53.179 1.00 93.94 256 ILE A N 1
ATOM 1946 C CA . ILE A 1 256 ? 15.254 -3.046 -51.896 1.00 93.94 256 ILE A CA 1
ATOM 1947 C C . ILE A 1 256 ? 15.468 -4.405 -51.219 1.00 93.94 256 ILE A C 1
ATOM 1949 O O . ILE A 1 256 ? 16.570 -4.678 -50.750 1.00 93.94 256 ILE A O 1
ATOM 1953 N N . LEU A 1 257 ? 14.450 -5.271 -51.201 1.00 92.00 257 LEU A N 1
ATOM 1954 C CA . LEU A 1 257 ? 14.562 -6.622 -50.643 1.00 92.00 257 LEU A CA 1
ATOM 1955 C C . LEU A 1 257 ? 15.571 -7.488 -51.406 1.00 92.00 257 LEU A C 1
ATOM 1957 O O . LEU A 1 257 ? 16.333 -8.212 -50.776 1.00 92.00 257 LEU A O 1
ATOM 1961 N N . MET A 1 258 ? 15.615 -7.397 -52.739 1.00 90.44 258 MET A N 1
ATOM 1962 C CA . MET A 1 258 ? 16.614 -8.112 -53.540 1.00 90.44 258 MET A CA 1
ATOM 1963 C C . MET A 1 258 ? 18.037 -7.631 -53.248 1.00 90.44 258 MET A C 1
ATOM 1965 O O . MET A 1 258 ? 18.935 -8.454 -53.127 1.00 90.44 258 MET A O 1
ATOM 1969 N N . ILE A 1 259 ? 18.246 -6.321 -53.086 1.00 92.50 259 ILE A N 1
ATOM 1970 C CA . ILE A 1 259 ? 19.558 -5.768 -52.719 1.00 92.50 259 ILE A CA 1
ATOM 1971 C C . ILE A 1 259 ? 19.966 -6.245 -51.318 1.00 92.50 259 ILE A C 1
ATOM 1973 O O . ILE A 1 259 ? 21.088 -6.702 -51.138 1.00 92.50 259 ILE A O 1
ATOM 1977 N N . LEU A 1 260 ? 19.050 -6.196 -50.346 1.00 91.00 260 LEU A N 1
ATOM 1978 C CA . LEU A 1 260 ? 19.286 -6.680 -48.980 1.00 91.00 260 LEU A CA 1
ATOM 1979 C C . LEU A 1 260 ? 19.531 -8.190 -48.890 1.00 91.00 260 LEU A C 1
ATOM 1981 O O . LEU A 1 260 ? 20.155 -8.623 -47.936 1.00 91.00 260 LEU A O 1
ATOM 1985 N N . ALA A 1 261 ? 19.024 -8.986 -49.832 1.00 87.75 261 ALA A N 1
ATOM 1986 C CA . ALA A 1 261 ? 19.238 -10.433 -49.863 1.00 87.75 261 ALA A CA 1
ATOM 1987 C C . ALA A 1 261 ? 20.567 -10.841 -50.524 1.00 87.75 261 ALA A C 1
ATOM 1989 O O . ALA A 1 261 ? 21.001 -11.980 -50.370 1.00 87.75 261 ALA A O 1
ATOM 1990 N N . VAL A 1 262 ? 21.173 -9.939 -51.303 1.00 85.38 262 VAL A N 1
ATOM 1991 C CA . VAL A 1 262 ? 22.467 -10.151 -51.974 1.00 85.38 262 VAL A CA 1
ATOM 1992 C C . VAL A 1 262 ? 23.642 -9.638 -51.126 1.00 85.38 262 VAL A C 1
ATOM 1994 O O . VAL A 1 262 ? 24.771 -10.077 -51.339 1.00 85.38 262 VAL A O 1
ATOM 1997 N N . ILE A 1 263 ? 23.381 -8.732 -50.177 1.00 76.81 263 ILE A N 1
ATOM 1998 C CA . ILE A 1 263 ? 24.331 -8.262 -49.151 1.00 76.81 263 ILE A CA 1
ATOM 1999 C C . ILE A 1 263 ? 24.309 -9.219 -47.958 1.00 76.81 263 ILE A C 1
ATOM 2001 O O . ILE A 1 263 ? 25.410 -9.551 -47.467 1.00 76.81 263 ILE A O 1
#